Protein AF-A0A9D0ZJL4-F1 (afdb_monomer)

Structure (mmCIF, N/CA/C/O backbone):
data_AF-A0A9D0ZJL4-F1
#
_entry.id   AF-A0A9D0ZJL4-F1
#
loop_
_atom_site.group_PDB
_atom_site.id
_atom_site.type_symbol
_atom_site.label_atom_id
_atom_site.label_alt_id
_atom_site.label_comp_id
_atom_site.label_asym_id
_atom_site.label_entity_id
_atom_site.label_seq_id
_atom_site.pdbx_PDB_ins_code
_atom_site.Cartn_x
_atom_site.Cartn_y
_atom_site.Cartn_z
_atom_site.occupancy
_atom_site.B_iso_or_equiv
_atom_site.auth_seq_id
_atom_site.auth_comp_id
_atom_site.auth_asym_id
_atom_site.auth_atom_id
_atom_site.pdbx_PDB_model_num
ATOM 1 N N . MET A 1 1 ? 0.055 11.536 -30.037 1.00 36.97 1 MET A N 1
ATOM 2 C CA . MET A 1 1 ? 0.645 11.958 -28.748 1.00 36.97 1 MET A CA 1
ATOM 3 C C . MET A 1 1 ? -0.058 11.176 -27.645 1.00 36.97 1 MET A C 1
ATOM 5 O O . MET A 1 1 ? -1.211 11.462 -27.362 1.00 36.97 1 MET A O 1
ATOM 9 N N . ASN A 1 2 ? 0.572 10.121 -27.115 1.00 40.06 2 ASN A N 1
ATOM 10 C CA . ASN A 1 2 ? 0.009 9.248 -26.069 1.00 40.06 2 ASN A CA 1
ATOM 11 C C . ASN A 1 2 ? 0.314 9.825 -24.676 1.00 40.06 2 ASN A C 1
ATOM 13 O O . ASN A 1 2 ? 1.038 9.238 -23.880 1.00 40.06 2 ASN A O 1
ATOM 17 N N . SER A 1 3 ? -0.195 11.024 -24.401 1.00 40.81 3 SER A N 1
ATOM 18 C CA . SER A 1 3 ? 0.214 11.830 -23.241 1.00 40.81 3 SER A CA 1
ATOM 19 C C . SER A 1 3 ? -0.624 11.589 -21.977 1.00 40.81 3 SER A C 1
ATOM 21 O O . SER A 1 3 ? -0.673 12.460 -21.117 1.00 40.81 3 SER A O 1
ATOM 23 N N . GLY A 1 4 ? -1.327 10.454 -21.866 1.00 54.19 4 GLY A N 1
ATOM 24 C CA . GLY A 1 4 ? -2.301 10.251 -20.784 1.00 54.19 4 GLY A CA 1
ATOM 25 C C . GLY A 1 4 ? -2.439 8.841 -20.212 1.00 54.19 4 GLY A C 1
ATOM 26 O O . GLY A 1 4 ? -3.180 8.696 -19.252 1.00 54.19 4 GLY A O 1
ATOM 27 N N . SER A 1 5 ? -1.775 7.802 -20.739 1.00 73.75 5 SER A N 1
ATOM 28 C CA . SER A 1 5 ? -2.039 6.420 -20.284 1.00 73.75 5 SER A CA 1
ATOM 29 C C . SER A 1 5 ? -1.122 5.955 -19.144 1.00 73.75 5 SER A C 1
ATOM 31 O O . SER A 1 5 ? -1.607 5.370 -18.182 1.00 73.75 5 SER A O 1
ATOM 33 N N . TYR A 1 6 ? 0.182 6.251 -19.196 1.00 88.31 6 TYR A N 1
ATOM 34 C CA . TYR A 1 6 ? 1.169 5.719 -18.242 1.00 88.31 6 TYR A CA 1
ATOM 35 C C . TYR A 1 6 ? 1.120 6.408 -16.877 1.00 88.31 6 TYR A C 1
ATOM 37 O O . TYR A 1 6 ? 0.947 5.752 -15.854 1.00 88.31 6 TYR A O 1
ATOM 45 N N . THR A 1 7 ? 1.177 7.741 -16.861 1.00 89.94 7 THR A N 1
ATOM 46 C CA . THR A 1 7 ? 0.997 8.549 -15.646 1.00 89.94 7 THR A CA 1
ATOM 47 C C . THR A 1 7 ? -0.361 8.281 -15.000 1.00 89.94 7 THR A C 1
ATOM 49 O O . THR A 1 7 ? -0.451 8.174 -13.781 1.00 89.94 7 THR A O 1
ATOM 52 N N . ALA A 1 8 ? -1.418 8.114 -15.805 1.00 88.94 8 ALA A N 1
ATOM 53 C CA . ALA A 1 8 ? -2.734 7.743 -15.295 1.00 88.94 8 ALA A CA 1
ATOM 54 C C . ALA A 1 8 ? -2.755 6.320 -14.729 1.00 88.94 8 ALA A C 1
ATOM 56 O O . ALA A 1 8 ? -3.372 6.110 -13.694 1.00 88.94 8 ALA A O 1
ATOM 57 N N . ALA A 1 9 ? -2.064 5.355 -15.344 1.00 90.56 9 ALA A N 1
ATOM 58 C CA . ALA A 1 9 ? -1.968 3.995 -14.819 1.00 90.56 9 ALA A CA 1
ATOM 59 C C . ALA A 1 9 ? -1.290 3.963 -13.442 1.00 90.56 9 ALA A C 1
ATOM 61 O O . ALA A 1 9 ? -1.841 3.364 -12.519 1.00 90.56 9 ALA A O 1
ATOM 62 N N . VAL A 1 10 ? -0.158 4.661 -13.276 1.00 93.38 10 VAL A N 1
ATOM 63 C CA . VAL A 1 10 ? 0.519 4.774 -11.972 1.00 93.38 10 VAL A CA 1
ATOM 64 C C . VAL A 1 10 ? -0.379 5.497 -10.966 1.00 93.38 10 VAL A C 1
ATOM 66 O O . VAL A 1 10 ? -0.612 4.977 -9.880 1.00 93.38 10 VAL A O 1
ATOM 69 N N . ASN A 1 11 ? -0.968 6.642 -11.331 1.00 89.69 11 ASN A N 1
ATOM 70 C CA . ASN A 1 11 ? -1.882 7.376 -10.447 1.00 89.69 11 ASN A CA 1
ATOM 71 C C . ASN A 1 11 ? -3.083 6.529 -10.007 1.00 89.69 11 ASN A C 1
ATOM 73 O O . ASN A 1 11 ? -3.395 6.478 -8.819 1.00 89.69 11 ASN A O 1
ATOM 77 N N . ASN A 1 12 ? -3.732 5.833 -10.940 1.00 88.00 12 ASN A N 1
ATOM 78 C CA . ASN A 1 12 ? -4.868 4.963 -10.651 1.00 88.00 12 ASN A CA 1
ATOM 79 C C . ASN A 1 12 ? -4.458 3.803 -9.743 1.00 88.00 12 ASN A C 1
ATOM 81 O O . ASN A 1 12 ? -5.189 3.484 -8.807 1.00 88.00 12 ASN A O 1
ATOM 85 N N . PHE A 1 13 ? -3.292 3.196 -9.985 1.00 89.44 13 PHE A N 1
ATOM 86 C CA . PHE A 1 13 ? -2.751 2.147 -9.127 1.00 89.44 13 PHE A CA 1
ATOM 87 C C . PHE A 1 13 ? -2.542 2.655 -7.696 1.00 89.44 13 PHE A C 1
ATOM 89 O O . PHE A 1 13 ? -3.029 2.030 -6.754 1.00 89.44 13 PHE A O 1
ATOM 96 N N . MET A 1 14 ? -1.899 3.811 -7.521 1.00 89.69 14 MET A N 1
ATOM 97 C CA . MET A 1 14 ? -1.645 4.370 -6.190 1.00 89.69 14 MET A CA 1
ATOM 98 C C . MET A 1 14 ? -2.934 4.748 -5.459 1.00 89.69 14 MET A C 1
ATOM 100 O O . MET A 1 14 ? -3.108 4.400 -4.291 1.00 89.69 14 MET A O 1
ATOM 104 N N . GLN A 1 15 ? -3.858 5.421 -6.149 1.00 84.12 15 GLN A N 1
ATOM 105 C CA . GLN A 1 15 ? -5.123 5.876 -5.568 1.00 84.12 15 GLN A CA 1
ATOM 106 C C . GLN A 1 15 ? -6.031 4.701 -5.192 1.00 84.12 15 GLN A C 1
ATOM 108 O O . GLN A 1 15 ? -6.546 4.658 -4.077 1.00 84.12 15 GLN A O 1
ATOM 113 N N . THR A 1 16 ? -6.182 3.715 -6.082 1.00 81.19 16 THR A N 1
ATOM 114 C CA . THR A 1 16 ? -7.043 2.539 -5.846 1.00 81.19 16 THR A CA 1
ATOM 115 C C . THR A 1 16 ? -6.556 1.706 -4.664 1.00 81.19 16 THR A C 1
ATOM 117 O O . THR A 1 16 ? -7.360 1.132 -3.934 1.00 81.19 16 THR A O 1
ATOM 120 N N . ASN A 1 17 ? -5.240 1.646 -4.457 1.00 81.94 17 ASN A N 1
ATOM 121 C CA . ASN A 1 17 ? -4.635 0.840 -3.402 1.00 81.94 17 ASN A CA 1
ATOM 122 C C . ASN A 1 17 ? -4.275 1.643 -2.140 1.00 81.94 17 ASN A C 1
ATOM 124 O O . ASN A 1 17 ? -3.681 1.078 -1.220 1.00 81.94 17 ASN A O 1
ATOM 128 N N . ASN A 1 18 ? -4.648 2.929 -2.080 1.00 84.81 18 ASN A N 1
ATOM 129 C CA . ASN A 1 18 ? -4.373 3.832 -0.960 1.00 84.81 18 ASN A CA 1
ATOM 130 C C . ASN A 1 18 ? -2.883 3.855 -0.557 1.00 84.81 18 ASN A C 1
ATOM 132 O O . ASN A 1 18 ? -2.529 3.672 0.611 1.00 84.81 18 ASN A O 1
ATOM 136 N N . ILE A 1 19 ? -2.012 4.033 -1.552 1.00 89.25 19 ILE A N 1
ATOM 137 C CA . ILE A 1 19 ? -0.557 4.048 -1.388 1.00 89.25 19 ILE A CA 1
ATOM 138 C C . ILE A 1 19 ? -0.070 5.496 -1.291 1.00 89.25 19 ILE A C 1
ATOM 140 O O . ILE A 1 19 ? -0.351 6.317 -2.164 1.00 89.25 19 ILE A O 1
ATOM 144 N N . LYS A 1 20 ? 0.698 5.807 -0.246 1.00 91.25 20 LYS A N 1
ATOM 145 C CA . LYS A 1 20 ? 1.521 7.015 -0.152 1.00 91.25 20 LYS A CA 1
ATOM 146 C C . LYS A 1 20 ? 2.836 6.805 -0.891 1.00 91.25 20 LYS A C 1
ATOM 148 O O . LYS A 1 20 ? 3.478 5.766 -0.754 1.00 91.25 20 LYS A O 1
ATOM 153 N N . PHE A 1 21 ? 3.260 7.825 -1.617 1.00 94.12 21 PHE A N 1
ATOM 154 C CA . PHE A 1 21 ? 4.486 7.820 -2.404 1.00 94.12 21 PHE A CA 1
ATOM 155 C C . PHE A 1 21 ? 5.055 9.239 -2.482 1.00 94.12 21 PHE A C 1
ATOM 157 O O . PHE A 1 21 ? 4.353 10.217 -2.213 1.00 94.12 21 PHE A O 1
ATOM 164 N N . ASN A 1 22 ? 6.332 9.348 -2.832 1.00 94.38 22 ASN A N 1
ATOM 165 C CA . ASN A 1 22 ? 7.001 10.613 -3.134 1.00 94.38 22 ASN A CA 1
ATOM 166 C C . ASN A 1 22 ? 7.201 10.781 -4.659 1.00 94.38 22 ASN A C 1
ATOM 168 O O . ASN A 1 22 ? 6.898 9.882 -5.445 1.00 94.38 22 ASN A O 1
ATOM 172 N N . GLN A 1 23 ? 7.709 11.944 -5.078 1.00 94.19 23 GLN A N 1
ATOM 173 C CA . GLN A 1 23 ? 7.880 12.274 -6.498 1.00 94.19 23 GLN A CA 1
ATOM 174 C C . GLN A 1 23 ? 8.812 11.291 -7.229 1.00 94.19 23 GLN A C 1
ATOM 176 O O . GLN A 1 23 ? 8.460 10.806 -8.296 1.00 94.19 23 GLN A O 1
ATOM 181 N N . GLN A 1 24 ? 9.954 10.933 -6.634 1.00 95.75 24 GLN A N 1
ATOM 182 C CA . GLN A 1 24 ? 10.925 10.019 -7.253 1.00 95.75 24 GLN A CA 1
ATOM 183 C C . GLN A 1 24 ? 10.360 8.609 -7.469 1.00 95.75 24 GLN A C 1
ATOM 185 O O . GLN A 1 24 ? 10.545 8.021 -8.530 1.00 95.75 24 GLN A O 1
ATOM 190 N N . GLN A 1 25 ? 9.598 8.084 -6.507 1.00 97.25 25 GLN A N 1
ATOM 191 C CA . GLN A 1 25 ? 8.953 6.777 -6.629 1.00 97.25 25 GLN A CA 1
ATOM 192 C C . GLN A 1 25 ? 7.897 6.797 -7.734 1.00 97.25 25 GLN A C 1
ATOM 194 O O . GLN A 1 25 ? 7.769 5.839 -8.495 1.00 97.25 25 GLN A O 1
ATOM 199 N N . PHE A 1 26 ? 7.155 7.901 -7.846 1.00 96.06 26 PHE A N 1
ATOM 200 C CA . PHE A 1 26 ? 6.194 8.091 -8.924 1.00 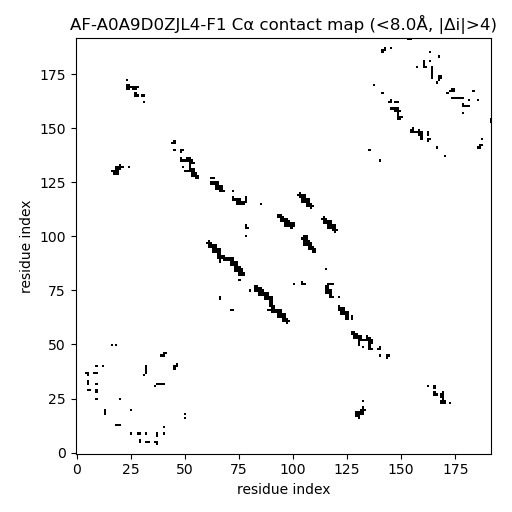96.06 26 PHE A CA 1
ATOM 201 C C . PHE A 1 26 ? 6.878 8.133 -10.294 1.00 96.06 26 PHE A C 1
ATOM 203 O O . PHE A 1 26 ? 6.476 7.406 -11.202 1.00 96.06 26 PHE A O 1
ATOM 210 N N . ASP A 1 27 ? 7.933 8.93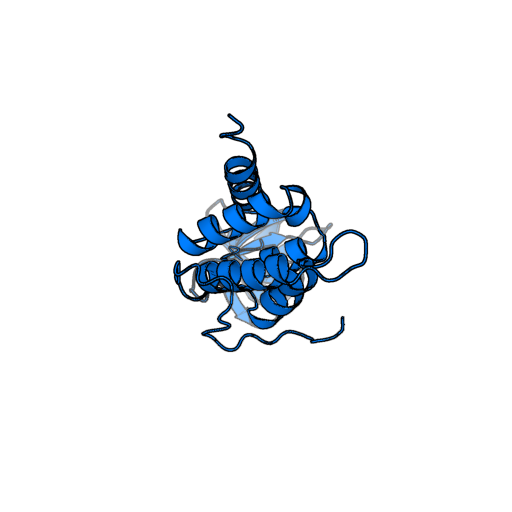4 -10.431 1.00 94.81 27 ASP A N 1
ATOM 211 C CA . ASP A 1 27 ? 8.654 9.112 -11.692 1.00 94.81 27 ASP A CA 1
ATOM 212 C C . ASP A 1 27 ? 9.336 7.815 -12.146 1.00 94.81 27 ASP A C 1
ATOM 214 O O . ASP A 1 27 ? 9.223 7.438 -13.317 1.00 94.81 27 ASP A O 1
ATOM 218 N N . ALA A 1 28 ? 9.947 7.073 -11.219 1.00 95.44 28 ALA A N 1
ATOM 219 C CA . ALA A 1 28 ? 10.518 5.754 -11.480 1.00 95.44 28 ALA A CA 1
ATOM 220 C C . ALA A 1 28 ? 9.472 4.754 -11.997 1.00 95.44 28 ALA A C 1
ATOM 222 O O . ALA A 1 28 ? 9.699 4.064 -12.992 1.00 95.44 28 ALA A O 1
ATOM 223 N N . LEU A 1 29 ? 8.290 4.700 -11.376 1.00 95.62 29 LEU A N 1
ATOM 224 C CA . LEU A 1 29 ? 7.225 3.794 -11.814 1.00 95.62 29 LEU A CA 1
ATO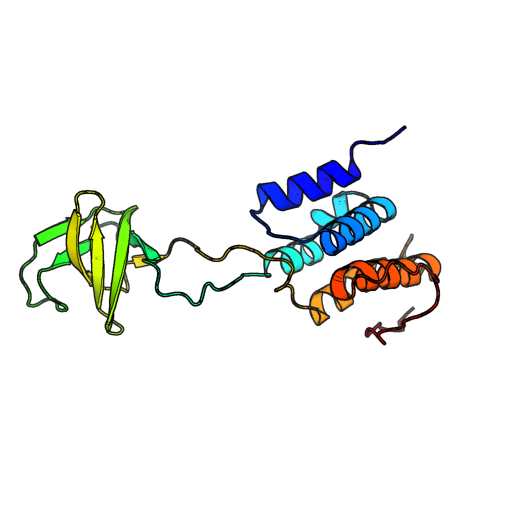M 225 C C . LEU A 1 29 ? 6.607 4.219 -13.148 1.00 95.62 29 LEU A C 1
ATOM 227 O O . LEU A 1 29 ? 6.231 3.365 -13.951 1.00 95.62 29 LEU A O 1
ATOM 231 N N . VAL A 1 30 ? 6.530 5.521 -13.432 1.00 94.50 30 VAL A N 1
ATOM 232 C CA . VAL A 1 30 ? 6.121 6.009 -14.755 1.00 94.50 30 VAL A CA 1
ATOM 233 C C . VAL A 1 30 ? 7.136 5.592 -15.819 1.00 94.50 30 VAL A C 1
ATOM 235 O O . VAL A 1 30 ? 6.725 5.172 -16.901 1.00 94.50 30 VAL A O 1
ATOM 238 N N . MET A 1 31 ? 8.438 5.649 -15.525 1.00 91.94 31 MET A N 1
ATOM 239 C CA . MET A 1 31 ? 9.488 5.144 -16.419 1.00 91.94 31 MET A CA 1
ATOM 240 C C . MET A 1 31 ? 9.359 3.629 -16.645 1.00 91.94 31 MET A C 1
ATOM 242 O O . MET A 1 31 ? 9.352 3.188 -17.799 1.00 91.94 31 MET A O 1
ATOM 246 N N . LEU A 1 32 ? 9.146 2.852 -15.577 1.00 93.31 32 LEU A N 1
ATOM 247 C CA . LEU A 1 32 ? 8.925 1.402 -15.644 1.00 93.31 32 LEU A CA 1
ATOM 248 C C . LEU A 1 32 ? 7.763 1.071 -16.587 1.00 93.31 32 LEU A C 1
ATOM 250 O O . LEU A 1 32 ? 7.913 0.288 -17.529 1.00 93.31 32 LEU A O 1
ATOM 254 N N . VAL A 1 33 ? 6.619 1.719 -16.357 1.00 93.44 33 VAL A N 1
ATOM 255 C CA . VAL A 1 33 ? 5.384 1.552 -17.131 1.00 93.44 33 VAL A CA 1
ATOM 256 C C . VAL A 1 33 ? 5.534 2.050 -18.568 1.00 93.44 33 VAL A C 1
ATOM 258 O O . VAL A 1 33 ? 4.944 1.470 -19.476 1.00 93.44 33 VAL A O 1
ATOM 261 N N . TYR A 1 34 ? 6.323 3.094 -18.810 1.00 91.31 34 TYR A N 1
ATOM 262 C CA . TYR A 1 34 ? 6.621 3.559 -20.163 1.00 91.31 34 TYR A CA 1
ATOM 263 C C . TYR A 1 34 ? 7.392 2.501 -20.968 1.00 91.31 34 TYR A C 1
ATOM 265 O O . TYR A 1 34 ? 7.120 2.313 -22.152 1.00 91.31 34 TYR A O 1
ATOM 273 N N . ASN A 1 35 ? 8.330 1.796 -20.326 1.00 87.94 35 ASN A N 1
ATOM 274 C CA . ASN A 1 35 ? 9.159 0.779 -20.974 1.00 87.94 35 ASN A CA 1
ATOM 275 C C . ASN A 1 35 ? 8.439 -0.570 -21.155 1.00 87.94 35 ASN A C 1
ATOM 277 O O . ASN A 1 35 ? 8.568 -1.183 -22.212 1.00 87.94 35 ASN A O 1
ATOM 281 N N . LEU A 1 36 ? 7.697 -1.035 -20.144 1.00 88.31 36 LEU A N 1
ATOM 282 C CA . LEU A 1 36 ? 7.076 -2.374 -20.127 1.00 88.31 36 LEU A CA 1
ATOM 283 C C . LEU A 1 36 ? 5.569 -2.365 -20.415 1.00 88.31 36 LEU A C 1
ATOM 285 O O . LEU A 1 36 ? 4.950 -3.418 -20.567 1.00 88.31 36 LEU A O 1
ATOM 289 N N . GLY A 1 37 ? 4.962 -1.183 -20.489 1.00 90.69 37 GLY A N 1
ATOM 290 C CA . GLY A 1 37 ? 3.516 -1.012 -20.529 1.00 90.69 37 GLY A CA 1
ATOM 291 C C . GLY A 1 37 ? 2.871 -1.084 -19.141 1.00 90.69 37 GLY A C 1
ATOM 292 O O . GLY A 1 37 ? 3.428 -1.601 -18.176 1.00 90.69 37 GLY A O 1
ATOM 293 N N . ALA A 1 38 ? 1.636 -0.583 -19.040 1.00 89.62 38 ALA A N 1
ATOM 294 C CA . ALA A 1 38 ? 0.894 -0.506 -17.774 1.00 89.62 38 ALA A CA 1
ATOM 295 C C . ALA A 1 38 ? 0.572 -1.872 -17.145 1.00 89.62 38 ALA A C 1
ATOM 297 O O . ALA A 1 38 ? 0.287 -1.937 -15.951 1.00 89.62 38 ALA A O 1
ATOM 298 N N . GLY A 1 39 ? 0.643 -2.955 -17.928 1.00 89.00 39 GLY A N 1
ATOM 299 C CA . GLY A 1 39 ? 0.403 -4.317 -17.452 1.00 89.00 39 GLY A CA 1
ATOM 300 C C . GLY A 1 39 ? 1.350 -4.752 -16.332 1.00 89.00 39 GLY A C 1
ATOM 301 O O . GLY A 1 39 ? 0.933 -5.534 -15.486 1.00 89.00 39 GLY A O 1
ATOM 302 N N . VAL A 1 40 ? 2.565 -4.190 -16.259 1.00 91.69 40 VAL A N 1
ATOM 303 C CA . VAL A 1 40 ? 3.551 -4.528 -15.216 1.00 91.69 40 VAL A CA 1
ATOM 304 C C . VAL A 1 40 ? 3.041 -4.245 -13.796 1.00 91.69 40 VAL A C 1
ATOM 306 O O . VAL A 1 40 ? 3.339 -4.993 -12.878 1.00 91.69 40 VAL A O 1
ATOM 309 N N . LEU A 1 41 ? 2.195 -3.225 -13.600 1.00 91.81 41 LEU A N 1
ATOM 310 C CA . LEU A 1 41 ? 1.592 -2.930 -12.288 1.00 91.81 41 LEU A CA 1
ATOM 311 C C . LEU A 1 41 ? 0.474 -3.914 -11.904 1.00 91.81 41 LEU A C 1
ATOM 313 O O . LEU A 1 41 ? 0.020 -3.937 -10.760 1.00 91.81 41 LEU A O 1
ATOM 317 N N . GLY A 1 42 ? -0.023 -4.677 -12.877 1.00 87.69 42 GLY A N 1
ATOM 318 C CA . GLY A 1 42 ? -0.989 -5.750 -12.675 1.00 87.69 42 GLY A CA 1
ATOM 319 C C . GLY A 1 42 ? -0.340 -7.113 -12.445 1.00 87.69 42 GLY A C 1
ATOM 320 O O . GLY A 1 42 ? -1.049 -8.025 -12.020 1.00 87.69 42 GLY A O 1
ATOM 321 N N . ASP A 1 43 ? 0.964 -7.247 -12.708 1.00 92.25 43 ASP A N 1
ATOM 322 C CA . ASP A 1 43 ? 1.709 -8.475 -12.452 1.00 92.25 43 ASP A CA 1
ATOM 323 C C . ASP A 1 43 ? 1.676 -8.820 -10.960 1.00 92.25 43 ASP A C 1
ATOM 325 O O . ASP A 1 43 ? 1.828 -7.945 -10.106 1.00 92.25 43 ASP A O 1
ATOM 329 N N . SER A 1 44 ? 1.438 -10.091 -10.632 1.00 83.88 44 SER A N 1
ATOM 330 C CA . SER A 1 44 ? 1.232 -10.520 -9.248 1.00 83.88 44 SER A CA 1
ATOM 331 C C . SER A 1 44 ? 2.450 -10.293 -8.356 1.00 83.88 44 SER A C 1
ATOM 333 O O . SER A 1 44 ? 2.263 -9.959 -7.186 1.00 83.88 44 SER A O 1
ATOM 335 N N . SER A 1 45 ? 3.664 -10.448 -8.889 1.00 90.06 45 SER A N 1
ATOM 336 C CA . SER A 1 45 ? 4.904 -10.313 -8.123 1.00 90.06 45 SER A CA 1
ATOM 337 C C . SER A 1 45 ? 5.196 -8.841 -7.852 1.00 90.06 45 SER A C 1
ATOM 339 O O . SER A 1 45 ? 5.285 -8.428 -6.695 1.00 90.06 45 SER A O 1
ATOM 341 N N . VAL A 1 46 ? 5.202 -8.017 -8.907 1.00 91.75 46 VAL A N 1
ATOM 342 C CA . VAL A 1 46 ? 5.415 -6.562 -8.799 1.00 91.75 46 VAL A CA 1
ATOM 343 C C . VAL A 1 46 ? 4.350 -5.921 -7.909 1.00 91.75 46 VAL A C 1
ATOM 345 O O . VAL A 1 46 ? 4.659 -5.161 -6.988 1.00 91.75 46 VAL A O 1
ATOM 348 N N . LYS A 1 47 ? 3.074 -6.248 -8.145 1.00 91.44 47 LYS A N 1
ATOM 349 C CA . LYS A 1 47 ? 1.962 -5.735 -7.345 1.00 91.44 47 LYS A CA 1
ATOM 350 C C . LYS A 1 47 ? 2.060 -6.192 -5.895 1.00 91.44 47 LYS A C 1
ATOM 352 O O . LYS A 1 47 ? 1.796 -5.385 -5.012 1.00 91.44 47 LYS A O 1
ATOM 357 N N . GLY A 1 48 ? 2.406 -7.453 -5.639 1.00 85.94 48 GLY A N 1
ATOM 358 C CA . GLY A 1 48 ? 2.555 -7.982 -4.284 1.00 85.94 48 GLY A CA 1
ATOM 359 C C . GLY A 1 48 ? 3.547 -7.160 -3.467 1.00 85.94 48 GLY A C 1
ATOM 360 O O . GLY A 1 48 ? 3.178 -6.632 -2.419 1.00 85.94 48 GLY A O 1
ATOM 361 N N . ILE A 1 49 ? 4.747 -6.954 -4.011 1.00 90.88 49 ILE A N 1
ATOM 362 C CA . ILE A 1 49 ? 5.828 -6.198 -3.365 1.00 90.88 49 ILE A CA 1
ATOM 363 C C . ILE A 1 49 ? 5.422 -4.737 -3.131 1.00 90.88 49 ILE A C 1
ATOM 365 O O . ILE A 1 49 ? 5.532 -4.224 -2.019 1.00 90.88 49 ILE A O 1
ATOM 369 N N . LEU A 1 50 ? 4.881 -4.062 -4.155 1.00 91.88 50 LEU A N 1
ATOM 370 C CA . LEU A 1 50 ? 4.443 -2.666 -4.029 1.00 91.88 50 LEU A CA 1
ATOM 371 C C . LEU A 1 50 ? 3.287 -2.494 -3.041 1.00 91.88 50 LEU A C 1
ATOM 373 O O . LEU A 1 50 ? 3.110 -1.410 -2.484 1.00 91.88 50 LEU A O 1
ATOM 377 N N . LEU A 1 51 ? 2.480 -3.533 -2.828 1.00 87.50 51 LEU A N 1
ATOM 378 C CA . LEU A 1 51 ? 1.411 -3.494 -1.848 1.00 87.50 51 LEU A CA 1
ATOM 379 C C . LEU A 1 51 ? 1.922 -3.811 -0.443 1.00 87.50 51 LEU A C 1
ATOM 381 O O . LEU A 1 51 ? 1.474 -3.149 0.486 1.00 87.50 51 LEU A O 1
ATOM 385 N N . ASP A 1 52 ? 2.888 -4.700 -0.246 1.00 85.81 52 ASP A N 1
ATOM 386 C CA . ASP A 1 52 ? 3.329 -5.112 1.098 1.00 85.81 52 ASP A CA 1
ATOM 387 C C . ASP A 1 52 ? 4.041 -4.016 1.929 1.00 85.81 52 ASP A C 1
ATOM 389 O O . ASP A 1 52 ? 4.376 -4.208 3.095 1.00 85.81 52 ASP A O 1
ATOM 393 N N . CYS A 1 53 ? 4.190 -2.809 1.377 1.00 84.88 53 CYS A N 1
ATOM 394 C CA . CYS A 1 53 ? 4.781 -1.630 2.014 1.00 84.88 53 CYS A CA 1
ATOM 395 C C . CYS A 1 53 ? 3.930 -1.001 3.147 1.00 84.88 53 CYS A C 1
ATOM 397 O O . CYS A 1 53 ? 3.617 0.192 3.146 1.00 84.88 53 CYS A O 1
ATOM 399 N N . TYR A 1 54 ? 3.513 -1.778 4.141 1.00 80.19 54 TYR A N 1
ATOM 400 C CA . TYR A 1 54 ? 2.672 -1.277 5.226 1.00 80.19 54 TYR A CA 1
ATOM 401 C C . TYR A 1 54 ? 3.442 -0.387 6.215 1.00 80.19 54 TYR A C 1
ATOM 403 O O . TYR A 1 54 ? 4.370 -0.808 6.903 1.00 80.19 54 TYR A O 1
ATOM 411 N N . GLU A 1 55 ? 2.986 0.855 6.362 1.00 72.38 55 GLU A N 1
ATOM 412 C CA . GLU A 1 55 ? 3.398 1.764 7.424 1.00 72.38 55 GLU A CA 1
ATOM 413 C C . GLU A 1 55 ? 2.607 1.439 8.696 1.00 72.38 55 GLU A C 1
ATOM 415 O O . GLU A 1 55 ? 1.431 1.788 8.849 1.00 72.38 55 GLU A O 1
ATOM 420 N N . THR A 1 56 ? 3.252 0.751 9.636 1.00 57.84 56 THR A N 1
ATOM 421 C CA . THR A 1 56 ? 2.702 0.563 10.976 1.00 57.84 56 THR A CA 1
ATOM 422 C C . THR A 1 56 ? 2.784 1.891 11.723 1.00 57.84 56 THR A C 1
ATOM 424 O O . THR A 1 56 ? 3.850 2.348 12.126 1.00 57.84 56 THR A O 1
ATOM 427 N N . SER A 1 57 ? 1.643 2.559 11.907 1.00 54.97 57 SER A N 1
ATOM 428 C CA . SER A 1 57 ? 1.587 3.735 12.778 1.00 54.97 57 SER A CA 1
ATOM 429 C C . SER A 1 57 ? 1.830 3.309 14.227 1.00 54.97 57 SER A C 1
ATOM 431 O O . SER A 1 57 ? 0.923 2.845 14.916 1.00 54.97 57 SER A O 1
ATOM 433 N N . SER A 1 58 ? 3.060 3.486 14.709 1.00 46.66 58 SER A N 1
ATOM 434 C CA . SER A 1 58 ? 3.422 3.398 16.125 1.00 46.66 58 SER A CA 1
ATOM 435 C C . SER A 1 58 ? 3.039 4.693 16.845 1.00 46.66 58 SER A C 1
ATOM 437 O O . SER A 1 58 ? 3.886 5.456 17.311 1.00 46.66 58 SER A O 1
ATOM 439 N N . THR A 1 59 ? 1.747 5.000 16.905 1.00 33.56 59 THR A N 1
ATOM 440 C CA . THR A 1 59 ? 1.257 6.140 17.683 1.00 33.56 59 THR A CA 1
ATOM 441 C C . THR A 1 59 ? -0.017 5.740 18.394 1.00 33.56 59 THR A C 1
ATOM 443 O O . THR A 1 59 ? -0.913 5.152 17.795 1.00 33.56 59 THR A O 1
ATOM 446 N N . THR A 1 60 ? -0.061 6.054 19.686 1.00 40.22 60 THR A N 1
ATOM 447 C CA . THR A 1 60 ? -1.166 5.932 20.638 1.00 40.22 60 THR A CA 1
ATOM 448 C C . THR A 1 60 ? -2.413 6.658 20.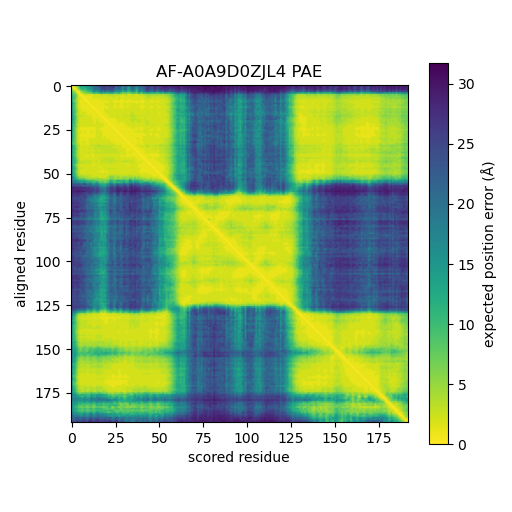125 1.00 40.22 60 THR A C 1
ATOM 450 O O . THR A 1 60 ? -2.778 7.733 20.587 1.00 40.22 60 THR A O 1
ATOM 453 N N . SER A 1 61 ? -3.043 6.099 19.102 1.00 46.47 61 SER A N 1
ATOM 454 C CA . SER A 1 61 ? -4.248 6.611 18.480 1.00 46.47 61 SER A CA 1
ATOM 455 C C . SER A 1 61 ? -5.210 5.442 18.386 1.00 46.47 61 SER A C 1
ATOM 457 O O . SER A 1 61 ? -5.024 4.523 17.590 1.00 46.47 61 SER A O 1
ATOM 459 N N . SER A 1 62 ? -6.176 5.450 19.304 1.00 58.69 62 SER A N 1
ATOM 460 C CA . SER A 1 62 ? -7.531 4.932 19.135 1.00 58.69 62 SER A CA 1
ATOM 461 C C . SER A 1 62 ? -7.716 4.037 17.904 1.00 58.69 62 SER A C 1
ATOM 463 O O . SER A 1 62 ? -8.114 4.508 16.839 1.00 58.69 62 SER A O 1
ATOM 465 N N . THR A 1 63 ? -7.383 2.749 18.023 1.00 80.62 63 THR A N 1
ATOM 466 C CA . THR A 1 63 ? -7.444 1.827 16.882 1.00 80.62 63 THR A CA 1
ATOM 467 C C . THR A 1 63 ? -8.891 1.414 16.649 1.00 80.62 63 THR A C 1
ATOM 469 O O . THR A 1 63 ? -9.552 0.918 17.560 1.00 80.62 63 THR A O 1
ATOM 472 N N . VAL A 1 64 ? -9.404 1.617 15.438 1.00 86.25 64 VAL A N 1
ATOM 473 C CA . VAL A 1 64 ? -10.750 1.157 15.075 1.00 86.25 64 VAL A CA 1
ATOM 474 C C . VAL A 1 64 ? -10.750 -0.367 14.962 1.00 86.25 64 VAL A C 1
ATOM 476 O O . VAL A 1 64 ? -9.872 -0.951 14.328 1.00 86.25 64 VAL A O 1
ATOM 479 N N . ALA A 1 65 ? -11.755 -1.004 15.546 1.00 89.31 65 ALA A N 1
ATOM 480 C CA . ALA A 1 65 ? -12.019 -2.427 15.412 1.00 89.31 65 ALA A CA 1
ATOM 481 C C . ALA A 1 65 ? -13.512 -2.677 15.172 1.00 89.31 65 ALA A C 1
ATOM 483 O O . ALA A 1 65 ? -14.350 -1.792 15.357 1.00 89.31 65 ALA A O 1
ATOM 484 N N . TYR A 1 66 ? -13.833 -3.895 14.760 1.00 90.62 66 TYR A N 1
ATOM 485 C CA . TYR A 1 66 ? -15.186 -4.375 14.533 1.00 90.62 66 TYR A CA 1
ATOM 486 C C . TYR A 1 66 ? -15.418 -5.644 15.342 1.00 90.62 66 TYR A C 1
ATOM 488 O O . TYR A 1 66 ? -14.519 -6.477 15.471 1.00 90.62 66 TYR A O 1
ATOM 496 N N . VAL A 1 67 ? -16.628 -5.795 15.876 1.00 93.75 67 VAL A N 1
ATOM 497 C CA . VAL A 1 67 ? -17.044 -7.030 16.546 1.00 93.75 67 VAL A CA 1
ATOM 498 C C . VAL A 1 67 ? -17.135 -8.161 15.523 1.00 93.75 67 VAL A C 1
ATOM 500 O O . VAL A 1 67 ? -17.962 -8.117 14.616 1.00 93.75 67 VAL A O 1
ATOM 503 N N . ASN A 1 68 ? -16.313 -9.191 15.694 1.00 91.94 68 ASN A N 1
ATOM 504 C CA . ASN A 1 68 ? -16.256 -10.379 14.849 1.00 91.94 68 ASN A CA 1
ATOM 505 C C . ASN A 1 68 ? -16.794 -11.609 15.593 1.00 91.94 68 ASN A C 1
ATOM 507 O O . ASN A 1 68 ? -16.110 -12.611 15.773 1.00 91.94 68 ASN A O 1
ATOM 511 N N . SER A 1 69 ? -18.029 -11.493 16.071 1.00 91.19 69 SER A N 1
ATOM 512 C CA . SER A 1 69 ? -18.798 -12.576 16.682 1.00 91.19 69 SER A CA 1
ATOM 513 C C . SER A 1 69 ? -20.204 -12.540 16.099 1.00 91.19 69 SER A C 1
ATOM 515 O O . SER A 1 69 ? -20.861 -11.500 16.183 1.00 91.19 69 SER A O 1
ATOM 517 N N . SER A 1 70 ? -20.658 -13.641 15.493 1.00 85.31 70 SER A N 1
ATOM 518 C CA . SER A 1 70 ? -22.004 -13.750 14.908 1.00 85.31 70 SER A CA 1
ATOM 519 C C . SER A 1 70 ? -23.105 -13.552 15.949 1.00 85.31 70 SER A C 1
ATOM 521 O O . SER A 1 70 ? -24.141 -12.971 15.640 1.00 85.31 70 SER A O 1
ATOM 523 N N . ASP A 1 71 ? -22.841 -13.958 17.191 1.00 91.19 71 ASP A N 1
ATOM 524 C CA . ASP A 1 71 ? -23.777 -13.856 18.317 1.00 91.19 71 ASP A CA 1
ATOM 525 C C . ASP A 1 71 ? -23.677 -12.500 19.040 1.00 91.19 71 ASP A C 1
ATOM 527 O O . ASP A 1 71 ? -24.357 -12.247 20.035 1.00 91.19 71 ASP A O 1
ATOM 531 N N . GLY A 1 72 ? -22.816 -11.607 18.541 1.00 91.06 72 GLY A N 1
ATOM 532 C CA . GLY A 1 72 ? -22.464 -10.353 19.188 1.00 91.06 72 GLY A CA 1
ATOM 533 C C . GLY A 1 72 ? -21.436 -10.518 20.309 1.00 91.06 72 GLY A C 1
ATOM 534 O O . GLY A 1 72 ? -20.932 -11.606 20.597 1.00 91.06 72 GLY A O 1
ATOM 535 N N . LEU A 1 73 ? -21.076 -9.396 20.923 1.00 96.25 73 LEU A N 1
ATOM 536 C CA . LEU A 1 73 ? -20.061 -9.309 21.965 1.00 96.25 73 LEU A CA 1
ATOM 537 C C . LEU A 1 73 ? -20.556 -8.437 23.115 1.00 96.25 73 LEU A C 1
ATOM 539 O O . LEU A 1 73 ? -20.950 -7.289 22.922 1.00 96.25 73 LEU A O 1
ATOM 543 N N . TRP A 1 74 ? -20.510 -8.968 24.334 1.00 96.38 74 TRP A N 1
ATOM 544 C CA . TRP A 1 74 ? -20.902 -8.219 25.523 1.00 96.38 74 TRP A CA 1
ATOM 545 C C . TRP A 1 74 ? -19.862 -7.158 25.877 1.00 96.38 74 TRP A C 1
ATOM 547 O O . TRP A 1 74 ? -18.694 -7.470 26.115 1.00 96.38 74 TRP A O 1
ATOM 557 N N . LEU A 1 75 ? -20.317 -5.912 25.973 1.00 97.25 75 LEU A N 1
ATOM 558 C CA . LEU A 1 75 ? -19.574 -4.828 26.597 1.00 97.25 75 LEU A CA 1
ATOM 559 C C . LEU A 1 75 ? -19.789 -4.909 28.112 1.00 97.25 75 LEU A C 1
ATOM 561 O O . LEU A 1 75 ? -20.929 -4.971 28.565 1.00 97.25 75 LEU A O 1
ATOM 565 N N . ARG A 1 76 ? -18.717 -4.924 28.901 1.00 97.75 76 ARG A N 1
ATOM 566 C CA . ARG A 1 76 ? -18.748 -5.138 30.358 1.00 97.75 76 ARG A CA 1
ATOM 567 C C . ARG A 1 76 ? -18.170 -3.960 31.131 1.00 97.75 76 ARG A C 1
ATOM 569 O O . ARG A 1 76 ? -17.410 -3.161 30.588 1.00 97.75 76 ARG A O 1
ATOM 576 N N . THR A 1 77 ? -18.500 -3.874 32.418 1.00 96.44 77 THR A N 1
ATOM 577 C CA . THR A 1 77 ? -17.996 -2.818 33.316 1.00 96.44 77 THR A CA 1
ATOM 578 C C . THR A 1 77 ? -16.528 -2.991 33.716 1.00 96.44 77 THR A C 1
ATOM 580 O O . THR A 1 77 ? -15.912 -2.025 34.158 1.00 96.44 77 THR A O 1
ATOM 583 N N . GLY A 1 78 ? -15.945 -4.179 33.525 1.00 95.62 78 GLY A N 1
ATOM 584 C CA . GLY A 1 78 ? -14.538 -4.462 33.814 1.00 95.62 78 GLY A CA 1
ATOM 585 C C . GLY A 1 78 ? -13.963 -5.617 32.981 1.00 95.62 78 GLY A C 1
ATOM 586 O O . GLY A 1 78 ? -14.713 -6.307 32.282 1.00 95.62 78 GLY A O 1
ATOM 587 N N . PRO A 1 79 ? -12.633 -5.821 33.028 1.00 92.50 79 PRO A N 1
ATOM 588 C CA . PRO A 1 79 ? -11.923 -6.804 32.212 1.00 92.50 79 PRO A CA 1
ATOM 589 C C . PRO A 1 79 ? -12.082 -8.222 32.782 1.00 92.50 79 PRO A C 1
ATOM 591 O O . PRO A 1 79 ? -11.213 -8.732 33.487 1.00 92.50 79 PRO A O 1
ATOM 594 N N . GLY A 1 80 ? -13.219 -8.861 32.504 1.00 93.50 80 GLY A N 1
ATOM 595 C CA . GLY A 1 80 ? -13.493 -10.231 32.937 1.00 93.50 80 GLY A CA 1
ATOM 596 C C . GLY A 1 80 ? -14.949 -10.647 32.740 1.00 93.50 80 GLY A C 1
ATOM 597 O O . GLY A 1 80 ? -15.857 -9.819 32.711 1.00 93.50 80 GLY A O 1
ATOM 598 N N . THR A 1 81 ? -15.199 -11.954 32.663 1.00 91.81 81 THR A N 1
ATOM 599 C CA . THR A 1 81 ? -16.556 -12.513 32.517 1.00 91.81 81 THR A CA 1
ATOM 600 C C . THR A 1 81 ? -17.407 -12.404 33.787 1.00 91.81 81 THR A C 1
ATOM 602 O O . THR A 1 81 ? -18.630 -12.498 33.699 1.00 91.81 81 THR A O 1
ATOM 605 N N . GLY A 1 82 ? -16.785 -12.163 34.947 1.00 93.31 82 GLY A N 1
ATOM 606 C CA . GLY A 1 82 ? -17.471 -11.927 36.224 1.00 93.31 82 GLY A CA 1
ATOM 607 C C . GLY A 1 82 ? -18.006 -10.502 36.415 1.00 93.31 82 GLY A C 1
ATOM 608 O O . GLY A 1 82 ? -18.761 -10.262 37.351 1.00 93.31 82 GLY A O 1
ATOM 609 N N . TYR A 1 83 ? -17.639 -9.554 35.546 1.00 95.44 83 TYR A N 1
ATOM 610 C CA . TYR A 1 83 ? -18.154 -8.182 35.596 1.00 95.44 83 TYR A CA 1
ATOM 611 C C . TYR A 1 83 ? -19.516 -8.070 34.908 1.00 95.44 83 TYR A C 1
ATOM 613 O O . TYR A 1 83 ? -19.763 -8.737 33.901 1.00 95.44 83 TYR A O 1
ATOM 621 N N . SER A 1 84 ? -20.376 -7.181 35.407 1.00 95.62 84 SER A N 1
ATOM 622 C CA . SER A 1 84 ? -21.706 -6.929 34.844 1.00 95.62 84 SER A CA 1
ATOM 623 C C . SER A 1 84 ? -21.646 -6.486 33.378 1.00 95.62 84 SER A C 1
ATOM 625 O O . SER A 1 84 ? -20.788 -5.690 32.985 1.00 95.62 84 SER A O 1
ATOM 627 N N . SER A 1 85 ? -22.586 -6.981 32.574 1.00 96.00 85 SER A N 1
ATOM 628 C CA . SER A 1 85 ? -22.769 -6.552 31.186 1.00 96.00 85 SER A CA 1
ATOM 629 C C . SER A 1 85 ? -23.459 -5.187 31.130 1.00 96.00 85 SER A C 1
ATOM 631 O O . SER A 1 85 ? -24.456 -4.966 31.811 1.00 96.00 85 SER A O 1
ATOM 633 N N . ILE A 1 86 ? -22.933 -4.285 30.304 1.00 96.25 86 ILE A N 1
ATOM 634 C CA . ILE A 1 86 ? -23.521 -2.983 29.973 1.00 96.25 86 ILE A CA 1
ATOM 635 C C . ILE A 1 86 ? -24.551 -3.174 28.856 1.00 96.25 86 ILE A C 1
ATOM 637 O O . ILE A 1 86 ? -25.714 -2.822 29.015 1.00 96.25 86 ILE A O 1
ATOM 641 N N . LEU A 1 87 ? -24.117 -3.747 27.729 1.00 96.69 87 LEU A N 1
ATOM 642 C CA . LEU A 1 87 ? -24.953 -4.028 26.561 1.00 96.69 87 LEU A CA 1
ATOM 643 C C . LEU A 1 87 ? -24.320 -5.112 25.680 1.00 96.69 87 LEU A C 1
ATOM 645 O O . LEU A 1 87 ? -23.133 -5.420 25.819 1.00 96.69 87 LEU A O 1
ATOM 649 N N . ALA A 1 88 ? -25.104 -5.670 24.760 1.00 95.69 88 ALA A N 1
ATOM 650 C CA . ALA A 1 88 ? -24.604 -6.530 23.692 1.00 95.69 88 ALA A CA 1
ATOM 651 C C . ALA A 1 88 ? -24.312 -5.689 22.444 1.00 95.69 88 ALA A C 1
ATOM 653 O O . ALA A 1 88 ? -25.172 -4.944 21.980 1.00 95.69 88 ALA A O 1
A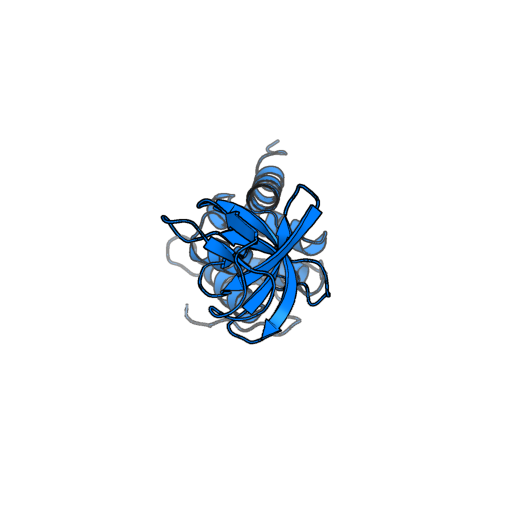TOM 654 N N . MET A 1 89 ? -23.106 -5.821 21.898 1.00 96.38 89 MET A N 1
ATOM 655 C CA . MET A 1 89 ? -22.705 -5.223 20.629 1.00 96.38 89 MET A CA 1
ATOM 656 C C . MET A 1 89 ? -22.946 -6.248 19.512 1.00 96.38 89 MET A C 1
ATOM 658 O O . MET A 1 89 ? -22.305 -7.299 19.537 1.00 96.38 89 MET A O 1
ATOM 662 N N . PRO A 1 90 ? -23.842 -5.995 18.544 1.00 96.00 90 PRO A N 1
ATOM 663 C CA . PRO A 1 90 ? -24.061 -6.905 17.418 1.00 96.00 90 PRO A CA 1
ATOM 664 C C . PRO A 1 90 ? -22.796 -7.165 16.586 1.00 96.00 90 PRO A C 1
ATOM 666 O O . PRO A 1 90 ? -21.836 -6.386 16.634 1.00 96.00 90 PRO A O 1
ATOM 669 N N . TYR A 1 91 ? -22.818 -8.222 15.768 1.00 91.38 91 TYR A N 1
ATOM 670 C CA . TYR A 1 91 ? -21.798 -8.452 14.742 1.00 91.38 91 TYR A CA 1
ATOM 671 C C . TYR A 1 91 ? -21.545 -7.184 13.915 1.00 91.38 91 TYR A C 1
ATOM 673 O O . TYR A 1 91 ? -22.470 -6.435 13.595 1.00 91.38 91 TYR A O 1
ATOM 681 N N . ASN A 1 92 ? -20.281 -6.951 13.568 1.00 90.88 92 ASN A N 1
ATOM 682 C CA . ASN A 1 92 ? -19.815 -5.806 12.795 1.00 90.88 92 ASN A CA 1
ATOM 683 C C . ASN A 1 92 ? -20.040 -4.435 13.467 1.00 90.88 92 ASN A C 1
ATOM 685 O O . ASN A 1 92 ? -19.894 -3.392 12.826 1.00 90.88 92 ASN A O 1
ATOM 689 N N . THR A 1 93 ? -20.353 -4.399 14.769 1.00 93.69 93 THR A N 1
ATOM 690 C CA . THR A 1 93 ? -20.375 -3.138 15.522 1.00 93.69 93 THR A CA 1
ATOM 691 C C . THR A 1 93 ? -18.986 -2.515 15.498 1.00 93.69 93 THR A C 1
ATOM 693 O O . THR A 1 93 ? -18.009 -3.133 15.926 1.00 93.69 93 THR A O 1
ATOM 696 N N . LYS A 1 94 ? -18.904 -1.278 15.008 1.00 91.88 94 LYS A N 1
ATOM 697 C CA . LYS A 1 94 ? -17.676 -0.487 15.005 1.00 91.88 94 LYS A CA 1
ATOM 698 C C . LYS A 1 94 ? -17.381 0.014 16.414 1.00 91.88 94 LYS A C 1
ATOM 700 O O . LYS A 1 94 ? -18.210 0.683 17.028 1.00 91.88 94 LYS A O 1
ATOM 705 N N . VAL A 1 95 ? -16.170 -0.244 16.883 1.00 93.81 95 VAL A N 1
ATOM 706 C CA . VAL A 1 95 ? -15.668 0.227 18.171 1.00 93.81 95 VAL A CA 1
ATOM 707 C C . VAL A 1 95 ? -14.316 0.901 18.001 1.00 93.81 95 VAL A C 1
ATOM 709 O O . VAL A 1 95 ? -13.549 0.603 17.086 1.00 93.81 95 VAL A O 1
ATOM 712 N N . THR A 1 96 ? -14.007 1.811 18.911 1.00 92.81 96 THR A N 1
ATOM 713 C CA . THR A 1 96 ? -12.691 2.434 19.001 1.00 92.81 96 THR A CA 1
ATOM 714 C C . THR A 1 96 ? -11.976 1.874 20.220 1.00 92.81 96 THR A C 1
ATOM 716 O O . THR A 1 96 ? -12.451 2.060 21.338 1.00 92.81 96 THR A O 1
ATOM 719 N N . VAL A 1 97 ? -10.847 1.194 20.030 1.00 91.31 97 VAL A N 1
ATOM 720 C CA . VAL A 1 97 ? -10.029 0.668 21.129 1.00 91.31 97 VAL A CA 1
ATOM 721 C C . VAL A 1 97 ? -9.287 1.821 21.792 1.00 91.31 97 VAL A C 1
ATOM 723 O O . VAL A 1 97 ? -8.403 2.424 21.189 1.00 91.31 97 VAL A O 1
ATOM 726 N N . VAL A 1 98 ? -9.676 2.128 23.028 1.00 90.50 98 VAL A N 1
ATOM 727 C CA . VAL A 1 98 ? -9.118 3.220 23.838 1.00 90.50 98 VAL A CA 1
ATOM 728 C C . VAL A 1 98 ? -7.895 2.742 24.616 1.00 90.50 98 VAL A C 1
ATOM 730 O O . VAL A 1 98 ? -6.939 3.491 24.784 1.00 90.50 98 VAL A O 1
ATOM 733 N N . GLU A 1 99 ? -7.913 1.492 25.079 1.00 87.50 99 GLU A N 1
ATOM 734 C CA . GLU A 1 99 ? -6.848 0.931 25.909 1.00 87.50 99 GLU A CA 1
ATOM 735 C C . GLU A 1 99 ? -6.760 -0.586 25.720 1.00 87.50 99 GLU A C 1
ATOM 737 O O . GLU A 1 99 ? -7.775 -1.287 25.722 1.00 87.50 99 GLU A O 1
ATOM 742 N N . LYS A 1 100 ? -5.538 -1.111 25.600 1.00 89.00 100 LYS A N 1
ATOM 743 C CA . LYS A 1 100 ? -5.272 -2.553 25.626 1.00 89.00 100 LYS A CA 1
ATOM 744 C C . LYS A 1 100 ? -4.949 -2.979 27.056 1.00 89.00 100 LYS A C 1
ATOM 746 O O . LYS A 1 100 ? -3.783 -3.120 27.405 1.00 89.00 100 LYS A O 1
ATOM 751 N N . THR A 1 101 ? -5.981 -3.133 27.881 1.00 88.44 101 THR A N 1
ATOM 752 C CA . THR A 1 101 ? -5.831 -3.384 29.323 1.00 88.44 101 THR A CA 1
ATOM 753 C C . THR A 1 101 ? -5.023 -4.649 29.624 1.00 88.44 101 THR A C 1
ATOM 755 O O . THR A 1 101 ? -4.184 -4.640 30.518 1.00 88.44 101 THR A O 1
ATOM 758 N N . ASN A 1 102 ? -5.234 -5.735 28.874 1.00 89.31 102 ASN A N 1
ATOM 759 C CA . ASN A 1 102 ? -4.361 -6.914 28.866 1.00 89.31 102 ASN A CA 1
ATOM 760 C C . ASN A 1 102 ? -4.504 -7.684 27.538 1.00 89.31 102 ASN A C 1
ATOM 762 O O . ASN A 1 102 ? -5.174 -7.214 26.622 1.00 89.31 102 ASN A O 1
ATOM 766 N N . SER A 1 103 ? -3.881 -8.861 27.407 1.00 86.50 103 SER A N 1
ATOM 767 C CA . SER A 1 103 ? -3.935 -9.667 26.176 1.00 86.50 103 SER A CA 1
ATOM 768 C C . SER A 1 103 ? -5.348 -10.134 25.797 1.00 86.50 103 SER A C 1
ATOM 770 O O . SER A 1 103 ? -5.624 -10.291 24.609 1.00 86.50 103 SER A O 1
ATOM 772 N N . GLN A 1 104 ? -6.241 -10.313 26.773 1.00 92.19 104 GLN A N 1
ATOM 773 C CA . GLN A 1 104 ? -7.586 -10.870 26.591 1.00 92.19 104 GLN A CA 1
ATOM 774 C C . GLN A 1 104 ? -8.700 -9.815 26.596 1.00 92.19 104 GLN A C 1
ATOM 776 O O . GLN A 1 104 ? -9.782 -10.081 26.084 1.00 92.19 104 GLN A O 1
ATOM 781 N N . TRP A 1 105 ? -8.469 -8.633 27.172 1.00 94.69 105 TRP A N 1
ATOM 782 C CA . TRP A 1 105 ? -9.498 -7.614 27.393 1.00 94.69 105 TRP A CA 1
ATOM 783 C C . TRP A 1 105 ? -9.026 -6.233 26.975 1.00 94.69 105 TRP A C 1
ATOM 785 O O . TRP A 1 105 ? -8.006 -5.741 27.464 1.00 94.69 105 TRP A O 1
ATOM 795 N N . TYR A 1 106 ? -9.824 -5.578 26.134 1.00 95.06 106 TYR A N 1
ATOM 796 C CA . TYR A 1 106 ? -9.602 -4.203 25.698 1.00 95.06 106 TYR A CA 1
ATOM 797 C C . TYR A 1 106 ? -10.731 -3.297 26.172 1.00 95.06 106 TYR A C 1
ATOM 799 O O . TYR A 1 106 ? -11.898 -3.693 26.193 1.00 95.06 106 TYR A O 1
ATOM 807 N N . LYS A 1 107 ? -10.378 -2.058 26.518 1.00 95.00 107 LYS A N 1
ATOM 808 C CA . LYS A 1 107 ? -11.338 -0.984 26.744 1.00 95.00 107 LYS A CA 1
ATOM 809 C C . LYS A 1 107 ? -11.679 -0.343 25.410 1.00 95.00 107 LYS A C 1
ATOM 811 O O . LYS A 1 107 ? -10.790 0.100 24.676 1.00 95.00 107 LYS A O 1
ATOM 816 N N . VAL A 1 108 ? -12.965 -0.262 25.109 1.00 95.38 108 VAL A N 1
ATOM 817 C CA . VAL A 1 108 ? -13.471 0.260 23.844 1.00 95.38 108 VAL A CA 1
ATOM 818 C C . VAL A 1 108 ? -14.502 1.359 24.067 1.00 95.38 108 VAL A C 1
ATOM 820 O O . VAL A 1 108 ? -15.129 1.443 25.124 1.00 95.38 108 VAL A O 1
ATOM 823 N N . LYS A 1 109 ? -14.667 2.212 23.057 1.00 95.44 109 LYS A N 1
ATOM 824 C CA . LYS A 1 109 ? -15.660 3.282 22.996 1.00 95.44 109 LYS A CA 1
ATOM 825 C C . LYS A 1 109 ? -16.544 3.098 21.765 1.00 95.44 109 LYS A C 1
ATOM 827 O O . LYS A 1 109 ? -16.033 2.936 20.656 1.00 95.44 109 LYS A O 1
ATOM 832 N N . LEU A 1 110 ? -17.853 3.147 21.975 1.00 94.94 110 LEU A N 1
ATOM 833 C CA . LEU A 1 110 ? -18.879 3.139 20.935 1.00 94.94 110 LEU A CA 1
ATOM 834 C C . LEU A 1 110 ? -19.105 4.549 20.367 1.00 94.94 110 LEU A C 1
ATOM 836 O O . LEU A 1 110 ? -18.650 5.552 20.923 1.00 94.94 110 LEU A O 1
ATOM 840 N N . SER A 1 111 ? -19.808 4.634 19.236 1.00 90.75 111 SER A N 1
ATOM 841 C CA . SER A 1 111 ? -20.096 5.903 18.550 1.00 90.75 111 SER A CA 1
ATOM 842 C C . SER A 1 111 ? -20.971 6.861 19.363 1.00 90.75 111 SER A C 1
ATOM 844 O O . SER A 1 111 ? -20.836 8.071 19.221 1.00 90.75 111 SER A O 1
ATOM 846 N N . ASP A 1 112 ? -21.838 6.326 20.222 1.00 91.94 112 ASP A N 1
ATOM 847 C CA . ASP A 1 112 ? -22.688 7.077 21.156 1.00 91.94 112 ASP A CA 1
ATOM 848 C C . ASP A 1 112 ? -21.915 7.617 22.377 1.00 91.94 112 ASP A C 1
ATOM 850 O O . ASP A 1 112 ? -22.455 8.373 23.181 1.00 91.94 112 ASP A O 1
ATOM 854 N N . GLY A 1 113 ? -20.638 7.249 22.516 1.00 93.19 113 GLY A N 1
ATOM 855 C CA . GLY A 1 113 ? -19.782 7.633 23.629 1.00 93.19 113 GLY A CA 1
ATOM 856 C C . GLY A 1 113 ? -19.704 6.611 24.762 1.00 93.19 113 GLY A C 1
ATOM 857 O O . GLY A 1 113 ? -18.834 6.769 25.624 1.00 93.19 113 GLY A O 1
ATOM 858 N N . THR A 1 114 ? -20.527 5.559 24.739 1.00 95.69 114 THR A N 1
ATOM 859 C CA . THR A 1 114 ? -20.526 4.485 25.737 1.00 95.69 114 THR A CA 1
ATOM 860 C C . THR A 1 114 ? -19.167 3.785 25.755 1.00 95.69 114 THR A C 1
ATOM 862 O O . THR A 1 114 ? -18.599 3.469 24.707 1.00 95.69 114 THR A O 1
ATOM 865 N N . GLN A 1 115 ? -18.624 3.548 26.950 1.00 96.50 115 GLN A N 1
ATOM 866 C CA . GLN A 1 115 ? -17.346 2.863 27.142 1.00 96.50 115 GLN A CA 1
ATOM 867 C C . GLN A 1 115 ? -17.504 1.629 28.015 1.00 96.50 115 GLN A C 1
ATOM 869 O O . GLN A 1 115 ? -18.303 1.607 28.948 1.00 96.50 115 GLN A O 1
ATOM 874 N N . GLY A 1 116 ? -16.678 0.628 27.744 1.00 96.56 116 GLY A N 1
ATOM 875 C CA . GLY A 1 116 ? -16.585 -0.573 28.559 1.00 96.56 116 GLY A CA 1
ATOM 876 C C . GLY A 1 116 ? -15.486 -1.494 28.061 1.00 96.56 116 GLY A C 1
ATOM 877 O O . GLY A 1 116 ? -14.673 -1.113 27.220 1.00 96.56 116 GLY A O 1
ATOM 878 N N . TYR A 1 117 ? -15.466 -2.707 28.593 1.00 97.31 117 TYR A N 1
ATOM 879 C CA . TYR A 1 117 ? -14.459 -3.717 28.306 1.00 97.31 117 TYR A CA 1
ATOM 880 C C . TYR A 1 117 ? -15.072 -4.857 27.505 1.00 97.31 117 TYR A C 1
ATOM 882 O O . TYR A 1 117 ? -16.176 -5.308 27.806 1.00 97.31 117 TYR A O 1
ATOM 890 N N . CYS A 1 118 ? -14.356 -5.350 26.504 1.00 96.62 118 CYS A N 1
ATOM 891 C CA . CYS A 1 118 ? -14.760 -6.530 25.751 1.00 96.62 118 CYS A CA 1
ATOM 892 C C . CYS A 1 118 ? -13.561 -7.442 25.488 1.00 96.62 118 CYS A C 1
ATOM 894 O O . CYS A 1 118 ? -12.406 -7.006 25.545 1.00 96.62 118 CYS A O 1
ATOM 896 N N . ALA A 1 119 ? -13.845 -8.716 25.224 1.00 95.62 119 ALA A N 1
ATOM 897 C CA . ALA A 1 119 ? -12.810 -9.692 24.926 1.00 95.62 119 ALA A CA 1
ATOM 898 C C . ALA A 1 119 ? -12.164 -9.385 23.564 1.00 95.62 119 ALA A C 1
ATOM 900 O O . ALA A 1 119 ? -12.858 -9.175 22.567 1.00 95.62 119 ALA A O 1
ATOM 901 N N . SER A 1 120 ? -10.833 -9.317 23.544 1.00 91.88 120 SER A N 1
ATOM 902 C CA . SER A 1 120 ? -10.028 -8.918 22.384 1.00 91.88 120 SER A CA 1
ATOM 903 C C . SER A 1 120 ? -10.096 -9.922 21.236 1.00 91.88 120 SER A C 1
ATOM 905 O O . SER A 1 120 ? -10.001 -9.523 20.080 1.00 91.88 120 SER A O 1
ATOM 907 N N . GLU A 1 121 ? -10.300 -11.206 21.543 1.00 93.19 121 GLU A N 1
ATOM 908 C CA . GLU A 1 121 ? -10.377 -12.294 20.559 1.00 93.19 121 GLU A CA 1
ATOM 909 C C . GLU A 1 121 ? -11.548 -12.142 19.573 1.00 93.19 121 GLU A C 1
ATOM 911 O O . GLU A 1 121 ? -11.466 -12.605 18.439 1.00 93.19 121 GLU A O 1
ATOM 916 N N . TYR A 1 122 ? -12.606 -11.429 19.972 1.00 94.75 122 TYR A N 1
ATOM 917 C CA . TYR A 1 122 ? -13.778 -11.155 19.132 1.00 94.75 122 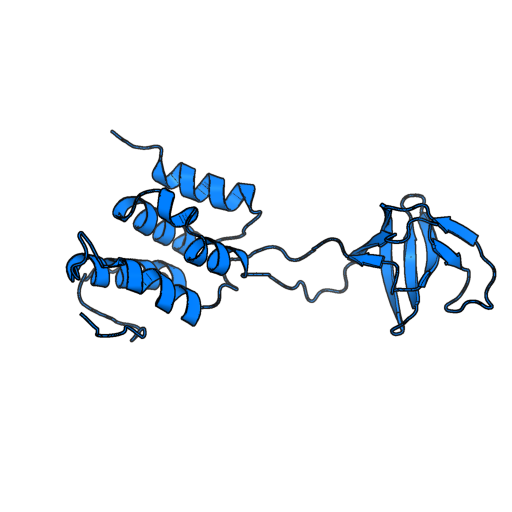TYR A CA 1
ATOM 918 C C . TYR A 1 122 ? -13.708 -9.788 18.448 1.00 94.75 122 TYR A C 1
ATOM 920 O O . TYR A 1 122 ? -14.730 -9.267 17.999 1.00 94.75 122 TYR A O 1
ATOM 928 N N . LEU A 1 123 ? -12.527 -9.174 18.391 1.00 90.56 123 LEU A N 1
ATOM 929 C CA . LEU A 1 123 ? -12.305 -7.930 17.670 1.00 90.56 123 LEU A CA 1
ATOM 930 C C . LEU A 1 123 ? -11.442 -8.180 16.440 1.00 90.56 123 LEU A C 1
ATOM 932 O O . LEU A 1 123 ? -10.343 -8.722 16.518 1.00 90.56 123 LEU A O 1
ATOM 936 N N . THR A 1 124 ? -11.910 -7.690 15.298 1.00 86.56 124 THR A N 1
ATOM 937 C CA . THR A 1 124 ? -11.092 -7.562 14.095 1.00 86.56 124 THR A CA 1
ATOM 938 C C . THR A 1 124 ? -10.729 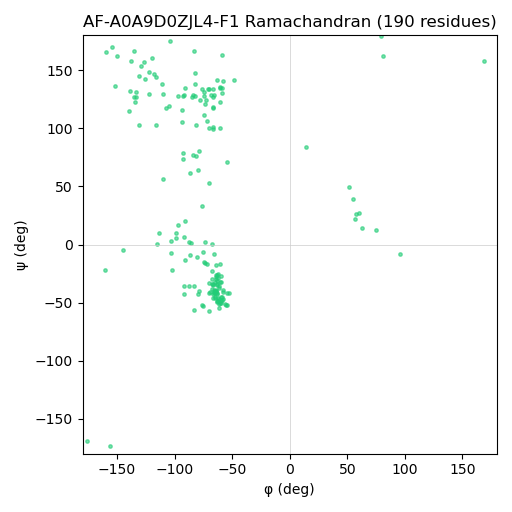-6.102 13.915 1.00 86.56 124 THR A C 1
ATOM 940 O O . THR A 1 124 ? -11.594 -5.239 13.775 1.00 86.56 124 THR A O 1
ATOM 943 N N . PHE A 1 125 ? -9.437 -5.808 13.938 1.00 81.69 125 PHE A N 1
ATOM 944 C CA . PHE A 1 125 ? -8.951 -4.453 13.741 1.00 81.69 125 PHE A CA 1
ATOM 945 C C . PHE A 1 125 ? -9.148 -4.022 12.292 1.00 81.69 125 PHE A C 1
ATOM 947 O O . PHE A 1 125 ? -8.810 -4.759 11.365 1.00 81.69 125 PHE A O 1
ATOM 954 N N . ALA A 1 126 ? -9.673 -2.812 12.097 1.00 68.56 126 ALA A N 1
ATOM 955 C CA . ALA A 1 126 ? -9.606 -2.173 10.794 1.00 68.56 126 ALA A CA 1
ATOM 956 C C . ALA A 1 126 ? -8.125 -2.056 10.425 1.00 68.56 126 ALA A C 1
ATOM 958 O O . ALA A 1 126 ? -7.336 -1.586 11.248 1.00 68.56 126 ALA A O 1
ATOM 959 N N . SER A 1 127 ? -7.734 -2.479 9.220 1.00 59.22 127 SER A N 1
ATOM 960 C CA . SER A 1 127 ? -6.359 -2.303 8.760 1.00 59.22 127 SER A CA 1
ATOM 961 C C . SER A 1 127 ? -6.043 -0.805 8.726 1.00 59.22 127 SER A C 1
ATOM 963 O O . SER A 1 127 ? -6.448 -0.089 7.813 1.00 59.22 127 SER A O 1
ATOM 965 N N . THR A 1 128 ? -5.349 -0.320 9.749 1.00 58.16 128 THR A N 1
ATOM 966 C CA . THR A 1 128 ? -4.853 1.058 9.840 1.00 58.16 128 THR A CA 1
ATOM 967 C C . THR A 1 128 ? -3.502 1.225 9.150 1.00 58.16 128 THR A C 1
ATOM 969 O O . THR A 1 128 ? -2.945 2.320 9.160 1.00 58.16 128 THR A O 1
ATOM 972 N N . GLY A 1 129 ? -2.973 0.154 8.548 1.00 62.84 129 GLY A N 1
ATOM 973 C CA . GLY A 1 129 ? -1.753 0.190 7.758 1.00 62.84 129 GLY A CA 1
ATOM 974 C C . GLY A 1 129 ? -1.974 1.023 6.505 1.00 62.84 129 GLY A C 1
ATOM 975 O O . GLY A 1 129 ? -2.572 0.562 5.535 1.00 62.84 129 GLY A O 1
ATOM 976 N N . VAL A 1 130 ? -1.502 2.262 6.538 1.00 73.69 130 VAL A N 1
ATOM 977 C CA . VAL A 1 130 ? -1.316 3.052 5.327 1.00 73.69 130 VAL A CA 1
ATOM 978 C C . VAL A 1 130 ? -0.215 2.366 4.526 1.00 73.69 130 VAL A C 1
ATOM 980 O O . VAL A 1 130 ? 0.844 2.089 5.077 1.00 73.69 130 VAL A O 1
ATOM 983 N N . ARG A 1 131 ? -0.438 2.077 3.243 1.00 88.06 131 ARG A N 1
ATOM 984 C CA . ARG A 1 131 ? 0.658 1.627 2.377 1.00 88.06 131 ARG A CA 1
ATOM 985 C C . ARG A 1 131 ? 1.530 2.834 2.062 1.00 88.06 131 ARG A C 1
ATOM 987 O O . ARG A 1 131 ? 1.004 3.890 1.717 1.00 88.06 131 ARG A O 1
ATOM 994 N N . ASN A 1 132 ? 2.837 2.719 2.215 1.00 91.69 132 ASN A N 1
ATOM 995 C CA . ASN A 1 132 ? 3.780 3.801 1.991 1.00 91.69 132 ASN A CA 1
ATOM 996 C C . ASN A 1 132 ? 5.010 3.232 1.299 1.00 91.69 132 ASN A C 1
ATOM 998 O O . ASN A 1 132 ? 5.743 2.463 1.909 1.00 91.69 132 ASN A O 1
ATOM 1002 N N . LEU A 1 133 ? 5.274 3.639 0.058 1.00 93.94 133 LEU A N 1
ATOM 1003 C CA . LEU A 1 133 ? 6.387 3.102 -0.729 1.00 93.94 133 LEU A CA 1
ATOM 1004 C C . LEU A 1 133 ? 7.764 3.333 -0.091 1.00 93.94 133 LEU A C 1
ATOM 1006 O O . LEU A 1 133 ? 8.701 2.616 -0.410 1.00 93.94 133 LEU A O 1
ATOM 1010 N N . ASN A 1 134 ? 7.894 4.247 0.878 1.00 92.62 134 ASN A N 1
ATOM 1011 C CA . ASN A 1 134 ? 9.111 4.356 1.696 1.00 92.62 134 ASN A CA 1
ATOM 1012 C C . ASN A 1 134 ? 9.362 3.130 2.601 1.00 92.62 134 ASN A C 1
ATOM 1014 O O . ASN A 1 134 ? 10.386 3.067 3.276 1.00 92.62 134 ASN A O 1
ATOM 1018 N N . LYS A 1 135 ? 8.401 2.206 2.686 1.00 91.44 135 LYS A N 1
ATOM 1019 C CA . LYS A 1 135 ? 8.448 0.952 3.446 1.00 91.44 135 LYS A CA 1
ATOM 1020 C C . LYS A 1 135 ? 8.438 -0.281 2.544 1.00 91.44 135 LYS A C 1
ATOM 1022 O O . LYS A 1 135 ? 8.235 -1.374 3.055 1.00 91.44 135 LYS A O 1
ATOM 1027 N N . VAL A 1 136 ? 8.591 -0.115 1.229 1.00 92.62 136 VAL A N 1
ATOM 1028 C CA . VAL A 1 136 ? 8.746 -1.267 0.337 1.00 92.62 136 VAL A CA 1
ATOM 1029 C C . VAL A 1 136 ? 10.035 -2.006 0.690 1.00 92.62 136 VAL A C 1
ATOM 1031 O O . VAL A 1 136 ? 11.034 -1.365 1.026 1.00 92.62 136 VAL A O 1
ATOM 1034 N N . ASP A 1 137 ? 10.005 -3.334 0.627 1.00 90.69 137 ASP A N 1
ATOM 1035 C CA . ASP A 1 137 ? 11.222 -4.124 0.754 1.00 90.6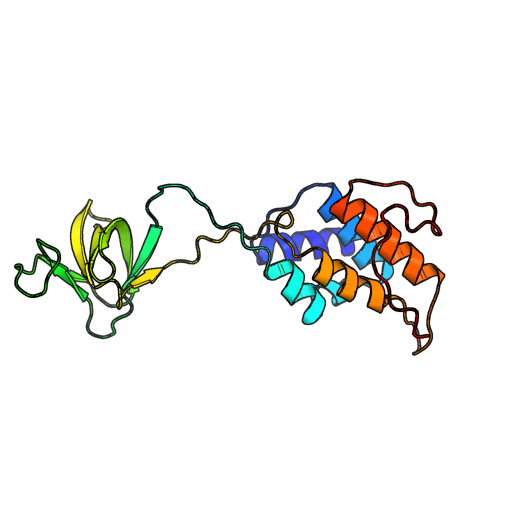9 137 ASP A CA 1
ATOM 1036 C C . ASP A 1 137 ? 12.121 -3.848 -0.458 1.00 90.69 137 ASP A C 1
ATOM 1038 O O . ASP A 1 137 ? 11.723 -4.018 -1.617 1.00 90.69 137 ASP A O 1
ATOM 1042 N N . GLN A 1 138 ? 13.311 -3.320 -0.179 1.00 91.00 138 GLN A N 1
ATOM 1043 C CA . GLN A 1 138 ? 14.240 -2.896 -1.213 1.00 91.00 138 GLN A CA 1
ATOM 1044 C C . GLN A 1 138 ? 14.814 -4.092 -1.976 1.00 91.00 138 GLN A C 1
ATOM 1046 O O . GLN A 1 138 ? 14.934 -4.020 -3.200 1.00 91.00 138 GLN A O 1
ATOM 1051 N N . ASP A 1 139 ? 15.151 -5.175 -1.280 1.00 89.19 139 ASP A N 1
ATOM 1052 C CA . ASP A 1 139 ? 15.796 -6.336 -1.888 1.00 89.19 139 ASP A CA 1
ATOM 1053 C C . ASP A 1 139 ? 14.811 -7.078 -2.793 1.00 89.19 139 ASP A C 1
ATOM 1055 O O . ASP A 1 139 ? 15.159 -7.422 -3.928 1.00 89.19 139 ASP A O 1
ATOM 1059 N N . ASP A 1 140 ? 13.563 -7.233 -2.347 1.00 89.38 140 ASP A N 1
ATOM 1060 C CA . ASP A 1 140 ? 12.508 -7.860 -3.143 1.00 89.38 140 ASP A CA 1
ATOM 1061 C C . ASP A 1 140 ? 12.178 -7.034 -4.390 1.00 89.38 140 ASP A C 1
ATOM 1063 O O . ASP A 1 140 ? 12.085 -7.583 -5.492 1.00 89.38 140 ASP A O 1
ATOM 1067 N N . LEU A 1 141 ? 12.044 -5.707 -4.259 1.00 92.62 141 LEU A N 1
ATOM 1068 C CA . LEU A 1 141 ? 11.725 -4.859 -5.410 1.00 92.62 141 LEU A CA 1
ATOM 1069 C C . LEU A 1 141 ? 12.864 -4.842 -6.437 1.00 92.62 141 LEU A C 1
ATOM 1071 O O . LEU A 1 141 ? 12.602 -4.902 -7.640 1.00 92.62 141 LEU A O 1
ATOM 1075 N N . ILE A 1 142 ? 14.118 -4.786 -5.979 1.00 90.88 142 ILE A N 1
ATOM 1076 C CA . ILE A 1 142 ? 15.296 -4.878 -6.849 1.00 90.88 142 ILE A CA 1
ATOM 1077 C C . ILE A 1 142 ? 15.307 -6.226 -7.576 1.00 90.88 142 ILE A C 1
ATOM 1079 O O . ILE A 1 142 ? 15.412 -6.261 -8.806 1.00 90.88 142 ILE A O 1
ATOM 1083 N N . ALA A 1 143 ? 15.170 -7.329 -6.835 1.00 88.81 143 ALA A N 1
ATOM 1084 C CA . ALA A 1 143 ? 15.212 -8.677 -7.389 1.00 88.81 143 ALA A CA 1
ATOM 1085 C C . ALA A 1 143 ? 14.090 -8.924 -8.405 1.00 88.81 143 ALA A C 1
ATOM 1087 O O . ALA A 1 143 ? 14.315 -9.584 -9.421 1.00 88.81 143 ALA A O 1
ATOM 1088 N N . GLU A 1 144 ? 12.897 -8.383 -8.162 1.00 91.44 144 GLU A N 1
ATOM 1089 C CA . GLU A 1 144 ? 11.771 -8.477 -9.084 1.00 91.44 144 GLU A CA 1
ATOM 1090 C C . GLU A 1 144 ? 12.008 -7.633 -10.341 1.00 91.44 144 GLU A C 1
ATOM 1092 O O . GLU A 1 144 ? 12.033 -8.171 -11.448 1.00 91.44 144 GLU A O 1
ATOM 1097 N N . LEU A 1 145 ? 12.245 -6.323 -10.206 1.00 90.62 145 LEU A N 1
ATOM 1098 C CA . LEU A 1 145 ? 12.298 -5.423 -11.364 1.00 90.62 145 LEU A CA 1
ATOM 1099 C C . LEU A 1 145 ? 13.461 -5.727 -12.308 1.00 90.62 145 LEU A C 1
ATOM 1101 O O . LEU A 1 145 ? 13.311 -5.586 -13.522 1.00 90.62 145 LEU A O 1
ATOM 1105 N N . ILE A 1 146 ? 14.591 -6.205 -11.790 1.00 89.31 146 ILE A N 1
ATOM 1106 C CA . ILE A 1 146 ? 15.744 -6.596 -12.606 1.00 89.31 146 ILE A CA 1
ATOM 1107 C C . ILE A 1 146 ? 15.426 -7.775 -13.529 1.00 89.31 146 ILE A C 1
ATOM 1109 O O . ILE A 1 146 ? 16.001 -7.856 -14.612 1.00 89.31 146 ILE A O 1
ATOM 1113 N N . GLN A 1 147 ? 14.488 -8.664 -13.184 1.00 86.38 147 GLN A N 1
ATOM 1114 C CA . GLN A 1 147 ? 14.110 -9.787 -14.055 1.00 86.38 147 GLN A CA 1
ATOM 1115 C C . GLN A 1 147 ? 13.410 -9.330 -15.345 1.00 86.38 147 GLN A C 1
ATOM 1117 O O . GLN A 1 147 ? 13.507 -10.008 -16.374 1.00 86.38 147 GLN A O 1
ATOM 1122 N N . TRP A 1 148 ? 12.812 -8.135 -15.343 1.00 88.75 148 TRP A N 1
ATOM 1123 C CA . TRP A 1 148 ? 12.104 -7.536 -16.480 1.00 88.75 148 TRP A CA 1
ATOM 1124 C C . TRP A 1 148 ? 13.029 -6.960 -17.572 1.00 88.75 148 TRP A C 1
ATOM 1126 O O . TRP A 1 148 ? 12.702 -5.974 -18.233 1.00 88.75 148 TRP A O 1
ATOM 1136 N N . HIS A 1 149 ? 14.189 -7.582 -17.791 1.00 88.19 149 HIS A N 1
ATOM 1137 C CA . HIS A 1 149 ? 15.113 -7.257 -18.881 1.00 88.19 149 HIS A CA 1
ATOM 1138 C C . HIS A 1 149 ? 15.061 -8.249 -20.054 1.00 88.19 149 HIS A C 1
ATOM 1140 O O . HIS A 1 149 ? 15.825 -8.112 -21.010 1.00 88.19 149 HIS A O 1
ATOM 1146 N N . HIS A 1 150 ? 14.173 -9.242 -20.006 1.00 84.38 150 HIS A N 1
ATOM 1147 C CA . HIS A 1 150 ? 14.034 -10.245 -21.057 1.00 84.38 150 HIS A CA 1
ATOM 1148 C C . HIS A 1 150 ? 12.998 -9.826 -22.107 1.00 84.38 150 HIS A C 1
ATOM 1150 O O . HIS A 1 150 ? 11.888 -9.421 -21.771 1.00 84.38 150 HIS A O 1
ATOM 1156 N N . ALA A 1 151 ? 13.327 -9.989 -23.390 1.00 80.44 151 ALA A N 1
ATOM 1157 C CA . ALA A 1 151 ? 12.393 -9.820 -24.501 1.00 80.44 151 ALA A CA 1
ATOM 1158 C C . ALA A 1 151 ? 12.528 -10.994 -25.478 1.00 80.44 151 ALA A C 1
ATOM 1160 O O . ALA A 1 151 ? 13.634 -11.373 -25.858 1.00 80.44 151 ALA A O 1
ATOM 1161 N N . GLY A 1 152 ? 11.405 -11.609 -25.865 1.00 79.69 152 GLY A N 1
ATOM 1162 C CA . GLY A 1 152 ? 11.416 -12.780 -26.754 1.00 79.69 152 GLY A CA 1
ATOM 1163 C C . GLY A 1 152 ? 12.179 -13.988 -26.187 1.00 79.69 152 GLY A C 1
ATOM 1164 O O . GLY A 1 152 ? 12.721 -14.776 -26.954 1.00 79.69 152 GLY A O 1
ATOM 1165 N N . GLY A 1 153 ? 12.266 -14.110 -24.856 1.00 79.56 153 GLY A N 1
ATOM 1166 C CA . GLY A 1 153 ? 13.038 -15.159 -24.179 1.00 79.56 153 GLY A CA 1
ATOM 1167 C C . GLY A 1 153 ? 14.556 -14.946 -24.200 1.00 79.56 153 GLY A C 1
ATOM 1168 O O . GLY A 1 153 ? 15.293 -15.876 -23.896 1.00 79.56 153 GLY A O 1
ATOM 1169 N N . GLN A 1 154 ? 15.032 -13.759 -24.585 1.00 83.50 154 GLN A N 1
ATOM 1170 C CA . GLN A 1 154 ? 16.448 -13.391 -24.593 1.00 83.50 154 GLN A CA 1
ATOM 1171 C C . GLN A 1 154 ? 16.697 -12.217 -23.649 1.00 83.50 154 GLN A C 1
ATOM 1173 O O . GLN A 1 154 ? 15.854 -11.325 -23.527 1.00 83.50 154 GLN A O 1
ATOM 1178 N N . CYS A 1 155 ? 17.866 -12.186 -23.017 1.00 85.38 155 CYS A N 1
ATOM 1179 C CA . CYS A 1 155 ? 18.299 -11.035 -22.238 1.00 85.38 155 CYS A CA 1
ATOM 1180 C C . CYS A 1 155 ? 18.551 -9.814 -23.122 1.00 85.38 155 CYS A C 1
ATOM 1182 O O . CYS A 1 155 ? 19.262 -9.889 -24.127 1.00 85.38 155 CYS A O 1
ATOM 1184 N N . VAL A 1 156 ? 18.034 -8.660 -22.704 1.00 87.44 156 VAL A N 1
ATOM 1185 C CA . VAL A 1 156 ? 18.287 -7.372 -23.348 1.00 87.44 156 VAL A CA 1
ATOM 1186 C C . VAL A 1 156 ? 19.027 -6.461 -22.375 1.00 87.44 156 VAL A C 1
ATOM 1188 O O . VAL A 1 156 ? 18.433 -5.852 -21.488 1.00 87.44 156 VAL A O 1
ATOM 1191 N N . TRP A 1 157 ? 20.335 -6.310 -22.582 1.00 84.25 157 TRP A N 1
ATOM 1192 C CA . TRP A 1 157 ? 21.213 -5.494 -21.730 1.00 84.25 157 TRP A CA 1
ATOM 1193 C C . TRP A 1 157 ? 20.733 -4.051 -21.566 1.00 84.25 157 TRP A C 1
ATOM 1195 O O . TRP A 1 157 ? 20.709 -3.518 -20.462 1.00 84.25 157 TRP A O 1
ATOM 1205 N N . GLY A 1 158 ? 20.255 -3.437 -22.650 1.00 85.50 158 GLY A N 1
ATOM 1206 C CA . GLY A 1 158 ? 19.701 -2.085 -22.589 1.00 85.50 158 GLY A CA 1
ATOM 1207 C C . GLY A 1 158 ? 18.449 -1.966 -21.711 1.00 85.50 158 GLY A C 1
ATOM 1208 O O . GLY A 1 158 ? 18.186 -0.888 -21.190 1.00 85.50 158 GLY A O 1
ATOM 1209 N N . LEU A 1 159 ? 17.674 -3.044 -21.527 1.00 87.38 159 LEU A N 1
ATOM 1210 C CA . LEU A 1 159 ? 16.547 -3.047 -20.591 1.00 87.38 159 LEU A CA 1
ATOM 1211 C C . LEU A 1 159 ? 17.026 -3.222 -19.154 1.00 87.38 159 LEU A C 1
ATOM 1213 O O . LEU A 1 159 ? 16.519 -2.518 -18.286 1.00 87.38 159 LEU A O 1
ATOM 1217 N N . LEU A 1 160 ? 18.022 -4.083 -18.922 1.00 88.31 160 LEU A N 1
ATOM 1218 C CA . LEU A 1 160 ? 18.619 -4.282 -17.600 1.00 88.31 160 LEU A CA 1
ATOM 1219 C C . LEU A 1 160 ? 19.134 -2.960 -17.027 1.00 88.31 160 LEU A C 1
ATOM 1221 O O . LEU A 1 160 ? 18.736 -2.579 -15.930 1.00 88.31 160 LEU A O 1
ATOM 1225 N N . TYR A 1 161 ? 19.933 -2.218 -17.796 1.00 87.50 161 TYR A N 1
ATOM 1226 C CA . TYR A 1 161 ? 20.441 -0.920 -17.348 1.00 87.50 161 TYR A CA 1
ATOM 1227 C C . TYR A 1 161 ? 19.323 0.085 -17.081 1.00 87.50 161 TYR A C 1
ATOM 1229 O O . TYR A 1 161 ? 19.375 0.815 -16.104 1.00 87.50 161 TYR A O 1
ATOM 1237 N N . ARG A 1 162 ? 18.240 0.059 -17.865 1.00 89.00 162 ARG A N 1
ATOM 1238 C CA . ARG A 1 162 ? 17.069 0.891 -17.564 1.00 89.00 162 ARG A CA 1
ATOM 1239 C C . ARG A 1 162 ? 16.345 0.475 -16.288 1.00 89.00 162 ARG A C 1
ATOM 1241 O O . ARG A 1 162 ? 15.769 1.343 -15.649 1.00 89.00 162 ARG A O 1
ATOM 1248 N N . ARG A 1 163 ? 16.301 -0.821 -15.943 1.00 91.31 163 ARG A N 1
ATOM 1249 C CA . ARG A 1 163 ? 15.732 -1.267 -14.655 1.00 91.31 163 ARG A CA 1
ATOM 1250 C C . ARG A 1 163 ? 16.575 -0.732 -13.499 1.00 91.31 163 ARG A C 1
ATOM 1252 O O . ARG A 1 163 ? 16.011 -0.291 -12.507 1.00 91.31 163 ARG A O 1
ATOM 1259 N N . ILE A 1 164 ? 17.899 -0.731 -13.662 1.00 89.94 164 ILE A N 1
ATOM 1260 C CA . ILE A 1 164 ? 18.835 -0.144 -12.698 1.00 89.94 164 ILE A CA 1
ATOM 1261 C C . ILE A 1 164 ? 18.569 1.359 -12.566 1.00 89.94 164 ILE A C 1
ATOM 1263 O O . ILE A 1 164 ? 18.233 1.786 -11.470 1.00 89.94 164 ILE A O 1
ATOM 1267 N N . ASP A 1 165 ? 18.566 2.126 -13.663 1.00 90.00 165 ASP A N 1
ATOM 1268 C CA . ASP A 1 165 ? 18.257 3.568 -13.634 1.00 90.00 165 ASP A CA 1
ATOM 1269 C C . ASP A 1 165 ? 16.910 3.857 -12.929 1.00 90.00 165 ASP A C 1
ATOM 1271 O O . ASP A 1 165 ? 16.782 4.794 -12.147 1.00 90.00 165 ASP A O 1
ATOM 1275 N N . GLU A 1 166 ? 15.872 3.054 -13.187 1.00 92.69 166 GLU A N 1
ATOM 1276 C CA . GLU A 1 166 ? 14.560 3.211 -12.542 1.00 92.69 166 GLU A CA 1
ATOM 1277 C C . GLU A 1 166 ? 14.606 2.940 -11.036 1.00 92.69 166 GLU A C 1
ATOM 1279 O O . GLU A 1 166 ? 13.998 3.683 -10.265 1.00 92.69 166 GLU A O 1
ATOM 1284 N N . LEU A 1 167 ? 15.334 1.909 -10.604 1.00 93.06 167 LEU A N 1
ATOM 1285 C CA . LEU A 1 167 ? 15.552 1.609 -9.189 1.00 93.06 167 LEU A CA 1
ATOM 1286 C C . LEU A 1 167 ? 16.401 2.698 -8.510 1.00 93.06 167 LEU A C 1
ATOM 1288 O O . LEU A 1 167 ? 16.159 3.030 -7.348 1.00 93.06 167 LEU A O 1
ATOM 1292 N N . GLU A 1 168 ? 17.361 3.283 -9.226 1.00 92.06 168 GLU A N 1
ATOM 1293 C CA . GLU A 1 168 ? 18.197 4.381 -8.737 1.00 92.06 168 GLU A CA 1
ATOM 1294 C C . GLU A 1 168 ? 17.379 5.657 -8.513 1.00 92.06 168 GLU A C 1
ATOM 1296 O O . GLU A 1 168 ? 17.471 6.280 -7.449 1.00 92.06 168 GLU A O 1
ATOM 1301 N N . VAL A 1 169 ? 16.472 5.980 -9.440 1.00 94.00 169 VAL A N 1
ATOM 1302 C CA . VAL A 1 169 ? 15.469 7.030 -9.225 1.00 94.00 169 VAL A CA 1
ATOM 1303 C C . VAL A 1 169 ? 14.586 6.668 -8.025 1.00 94.00 169 VAL A C 1
ATOM 1305 O O . VAL A 1 169 ? 14.423 7.482 -7.114 1.00 94.00 169 VAL A O 1
ATOM 1308 N N . PHE A 1 170 ? 14.043 5.446 -7.982 1.00 95.56 170 PHE A N 1
ATOM 1309 C CA . PHE A 1 170 ? 13.064 5.032 -6.974 1.00 95.56 170 PHE A CA 1
ATOM 1310 C C . PHE A 1 170 ? 13.608 5.139 -5.543 1.00 95.56 170 PHE A C 1
ATOM 1312 O O . PHE A 1 170 ? 12.955 5.738 -4.684 1.00 95.56 170 PHE A O 1
ATOM 1319 N N . PHE A 1 171 ? 14.797 4.590 -5.282 1.00 93.81 171 PHE A N 1
ATOM 1320 C CA . PHE A 1 171 ? 15.374 4.516 -3.937 1.00 93.81 171 PHE A CA 1
ATOM 1321 C C . PHE A 1 171 ? 16.270 5.704 -3.589 1.00 93.81 171 PHE A C 1
ATOM 1323 O O . PHE A 1 171 ? 16.262 6.157 -2.444 1.00 93.81 171 PHE A O 1
ATOM 1330 N N . TYR A 1 172 ? 17.014 6.236 -4.559 1.00 92.81 172 TYR A N 1
ATOM 1331 C CA . TYR A 1 172 ? 18.110 7.170 -4.290 1.00 92.81 172 TYR A CA 1
ATOM 1332 C C . TYR A 1 172 ? 17.890 8.575 -4.844 1.00 92.81 172 TYR A C 1
ATOM 1334 O O . TYR A 1 172 ? 18.744 9.436 -4.628 1.00 92.81 172 TYR A O 1
ATOM 1342 N N . ASN A 1 173 ? 16.750 8.837 -5.499 1.00 92.81 173 ASN A N 1
ATOM 1343 C CA . ASN A 1 173 ? 16.479 10.113 -6.165 1.00 92.81 173 ASN A CA 1
ATOM 1344 C C . ASN A 1 173 ? 17.539 10.452 -7.233 1.00 92.81 173 ASN A C 1
ATOM 1346 O O . ASN A 1 173 ? 17.796 11.629 -7.500 1.00 92.81 173 ASN A O 1
ATOM 1350 N N . ASP A 1 174 ? 18.197 9.436 -7.798 1.00 91.25 174 ASP A N 1
ATOM 1351 C CA . ASP A 1 174 ? 19.260 9.622 -8.778 1.00 91.25 174 ASP A CA 1
ATOM 1352 C C . ASP A 1 174 ? 18.681 9.564 -10.193 1.00 91.25 174 ASP A C 1
ATOM 1354 O O . ASP A 1 174 ? 18.300 8.510 -10.686 1.00 91.25 174 ASP A O 1
ATOM 1358 N N . TYR A 1 175 ? 18.579 10.726 -10.840 1.00 88.88 175 TYR A N 1
ATOM 1359 C CA . TYR A 1 175 ? 18.069 10.854 -12.209 1.00 88.88 175 TYR A CA 1
ATOM 1360 C C . TYR A 1 175 ? 19.173 10.792 -13.270 1.00 88.88 175 TYR A C 1
ATOM 1362 O O . TYR A 1 175 ? 18.904 11.059 -14.448 1.00 88.88 175 TYR A O 1
ATOM 1370 N N . VAL A 1 176 ? 20.417 10.496 -12.882 1.00 83.75 176 VAL A N 1
ATOM 1371 C CA . VAL A 1 176 ? 21.520 10.343 -13.830 1.00 83.75 176 VAL A CA 1
ATOM 1372 C C . VAL A 1 176 ? 21.300 9.062 -14.630 1.00 83.75 176 VAL A C 1
ATOM 1374 O O . VAL A 1 176 ? 21.578 7.965 -14.177 1.00 83.75 176 VAL A O 1
ATOM 1377 N N . ARG A 1 177 ? 20.794 9.211 -15.857 1.00 73.38 177 ARG A N 1
ATOM 1378 C CA . ARG A 1 177 ? 20.599 8.099 -16.798 1.00 73.38 177 ARG A CA 1
ATOM 1379 C C . ARG A 1 177 ? 21.892 7.813 -17.543 1.00 73.38 177 ARG A C 1
ATOM 1381 O O . ARG A 1 177 ? 22.054 8.242 -18.688 1.00 73.38 177 ARG A O 1
ATOM 1388 N N . ASP A 1 178 ? 22.831 7.152 -16.882 1.00 73.31 178 ASP A N 1
ATOM 1389 C CA . ASP A 1 178 ? 24.088 6.755 -17.519 1.00 73.31 178 ASP A CA 1
ATOM 1390 C C . ASP A 1 178 ? 23.993 5.407 -18.250 1.00 73.31 178 ASP A C 1
ATOM 1392 O O . ASP A 1 178 ? 24.894 5.063 -19.023 1.00 73.31 178 ASP A O 1
ATOM 1396 N N . GLY A 1 179 ? 22.884 4.677 -18.068 1.00 64.12 179 GLY A N 1
ATOM 1397 C CA . GLY A 1 179 ? 22.524 3.496 -18.846 1.00 64.12 179 GLY A CA 1
ATOM 1398 C C . GLY A 1 179 ? 23.585 2.396 -18.833 1.00 64.12 179 GLY A C 1
ATOM 1399 O O . GLY A 1 179 ? 23.624 1.594 -19.769 1.00 64.12 179 GLY A O 1
ATOM 1400 N N . SER A 1 180 ? 24.469 2.384 -17.831 1.00 63.66 180 SER A N 1
ATOM 1401 C CA . SER A 1 180 ? 25.579 1.431 -17.751 1.00 63.66 180 SER A CA 1
ATOM 1402 C C . SER A 1 180 ? 26.174 1.262 -16.351 1.00 63.66 180 SER A C 1
ATOM 1404 O O . SER A 1 180 ? 26.787 0.225 -16.088 1.00 63.66 180 SER A O 1
ATOM 1406 N N . SER A 1 181 ? 26.004 2.229 -15.449 1.00 70.62 181 SER A N 1
ATOM 1407 C CA . SER A 1 181 ? 26.540 2.164 -14.096 1.00 70.62 181 SER A CA 1
ATOM 1408 C C . SER A 1 181 ? 25.516 1.558 -13.149 1.00 70.62 181 SER A C 1
ATOM 1410 O O . SER A 1 181 ? 24.382 2.001 -13.060 1.00 70.62 181 SER A O 1
ATOM 1412 N N . ASN A 1 182 ? 25.932 0.545 -12.396 1.00 76.44 182 ASN A N 1
ATOM 1413 C CA . ASN A 1 182 ? 25.220 0.132 -11.193 1.00 76.44 182 ASN A CA 1
ATOM 1414 C C . ASN A 1 182 ? 25.844 0.871 -10.008 1.00 76.44 182 ASN A C 1
ATOM 1416 O O . ASN A 1 182 ? 26.638 0.297 -9.255 1.00 76.44 18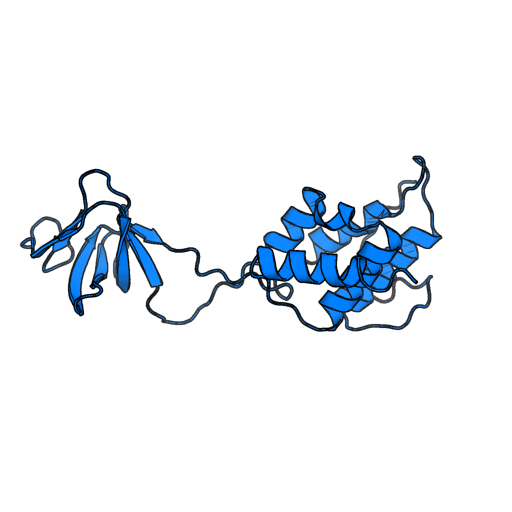2 ASN A O 1
ATOM 1420 N N . LYS A 1 183 ? 25.561 2.172 -9.892 1.00 80.00 183 LYS A N 1
ATOM 1421 C CA . LYS A 1 183 ? 26.277 3.081 -8.985 1.00 80.00 183 LYS A CA 1
ATOM 1422 C C . LYS A 1 183 ? 26.103 2.687 -7.521 1.00 80.00 183 LYS A C 1
ATOM 1424 O O . LYS A 1 183 ? 27.016 2.864 -6.715 1.00 80.00 183 LYS A O 1
ATOM 1429 N N . TYR A 1 184 ? 24.946 2.117 -7.199 1.00 80.94 184 TYR A N 1
ATOM 1430 C CA . TYR A 1 184 ? 24.586 1.666 -5.856 1.00 80.94 184 TYR A CA 1
ATOM 1431 C C . TYR A 1 184 ? 24.794 0.159 -5.642 1.00 80.94 184 TYR A C 1
ATOM 1433 O O . TYR A 1 184 ? 24.401 -0.374 -4.608 1.00 80.94 184 TYR A O 1
ATOM 1441 N N . ASN A 1 185 ? 25.456 -0.520 -6.588 1.00 81.06 185 ASN A N 1
ATOM 1442 C CA . ASN A 1 185 ? 25.860 -1.923 -6.495 1.00 81.06 185 ASN A CA 1
ATOM 1443 C C . ASN A 1 185 ? 24.692 -2.885 -6.182 1.00 81.06 185 ASN A C 1
ATOM 1445 O O . ASN A 1 185 ? 24.843 -3.844 -5.423 1.00 81.06 185 ASN A O 1
ATOM 1449 N N . MET A 1 186 ? 23.527 -2.617 -6.779 1.00 79.81 186 MET A N 1
ATOM 1450 C CA . MET A 1 186 ? 22.314 -3.422 -6.657 1.00 79.81 186 MET A CA 1
ATOM 1451 C C . MET A 1 186 ? 22.562 -4.861 -7.125 1.00 79.81 186 MET A C 1
ATOM 1453 O O . MET A 1 186 ? 23.169 -5.062 -8.185 1.00 79.81 186 MET A O 1
ATOM 1457 N N . PRO A 1 187 ? 22.103 -5.875 -6.377 1.00 72.19 187 PRO A N 1
ATOM 1458 C CA . PRO A 1 187 ? 22.285 -7.263 -6.769 1.00 72.19 187 PRO A CA 1
ATOM 1459 C C . PRO A 1 187 ? 21.490 -7.585 -8.040 1.00 72.19 187 PRO A C 1
ATOM 1461 O O . PRO A 1 187 ? 20.278 -7.407 -8.089 1.00 72.19 187 PRO A O 1
ATOM 1464 N N . TYR A 1 188 ? 22.159 -8.135 -9.054 1.00 70.38 188 TYR A N 1
ATOM 1465 C CA . TYR A 1 188 ? 21.509 -8.773 -10.200 1.00 70.38 188 TYR A CA 1
ATOM 1466 C C . TYR A 1 188 ? 22.127 -10.142 -10.467 1.00 70.38 188 TYR A C 1
ATOM 1468 O O . TYR A 1 188 ? 23.326 -10.357 -10.274 1.00 70.38 188 TYR A O 1
ATOM 1476 N N . ARG A 1 189 ? 21.300 -11.098 -10.899 1.00 59.28 189 ARG A N 1
ATOM 1477 C CA . ARG A 1 189 ? 21.783 -12.415 -11.324 1.00 59.28 189 ARG A CA 1
ATOM 1478 C C . ARG A 1 189 ? 22.221 -12.341 -12.782 1.00 59.28 189 ARG A C 1
ATOM 1480 O O . ARG A 1 189 ? 21.455 -11.921 -13.638 1.00 59.28 189 ARG A O 1
ATOM 1487 N N . TRP A 1 190 ? 23.437 -12.808 -13.041 1.00 55.94 190 TRP A N 1
ATOM 1488 C CA . TRP A 1 190 ? 24.093 -12.837 -14.352 1.00 55.94 190 TRP A CA 1
ATOM 1489 C C . TRP A 1 190 ? 23.546 -13.888 -15.324 1.00 55.94 190 TRP A C 1
ATOM 1491 O O . TRP A 1 190 ? 24.098 -14.030 -16.409 1.00 55.94 190 TRP A O 1
ATOM 1501 N N . ASN A 1 191 ? 22.512 -14.643 -14.941 1.00 54.06 191 ASN A N 1
ATOM 1502 C CA . ASN A 1 191 ? 22.059 -15.799 -15.709 1.00 54.06 191 ASN A CA 1
ATOM 1503 C C . ASN A 1 191 ? 21.168 -15.370 -16.878 1.00 54.06 191 ASN A C 1
ATOM 1505 O O . ASN A 1 191 ? 19.946 -15.503 -16.834 1.00 54.06 191 ASN A O 1
ATOM 1509 N N . CYS A 1 192 ? 21.855 -14.859 -17.890 1.00 57.47 192 CYS A N 1
ATOM 1510 C CA . CYS A 1 192 ? 21.636 -15.131 -19.296 1.00 57.47 192 CYS A CA 1
ATOM 1511 C C . CYS A 1 192 ? 22.551 -16.316 -19.665 1.00 57.47 192 CYS A C 1
ATOM 1513 O O . CYS A 1 192 ? 22.102 -17.178 -20.438 1.00 57.47 192 CYS A O 1
#

Radius of gyration: 23.64 Å; Cα contacts (8 Å, |Δi|>4): 315; chains: 1; bounding box: 52×28×65 Å

Nearest PDB structures (foldseek):
  3qwy-assembly2_B  TM=7.539E-01  e=2.541E-03  Caenorhabditis elegans
  1b07-assembly1_A  TM=7.750E-01  e=6.412E-03  Mus musculus
  4xi2-assembly1_A-2  TM=7.586E-01  e=6.794E-03  Mus musculus
  2yuq-assembly1_A  TM=6.991E-01  e=4.801E-03  Homo sapiens
  2dvj-assembly1_A  TM=6.004E-01  e=7.718E-02  Homo sapiens

Organism: NCBI:txid2840914

Foldseek 3Di:
DPPPFLLVLLVCLCVVLLEAEDPLQSVLSSLLCVVPNSCQCVDPLLVVLQNVQWDDPPDLDFFKKFFQDQDFWFFFADFDPPGDTPDGGHGRQIWTFNACPDQFKTWIAHPVGDIGITGPVRIDTDRPTRRYLVRGDLLSNLAVLLVPQDDPNDGHLLSNLSSLCSSCSNNPVDNPSPSDDNPVPRDDDPDD

Sequence (192 aa):
MNSGSYTAAVNNFMQTNNIKFNQQQFDALVMLVYNLGAGVLGDSSVKGILLDCYETSSTTSSTVAYVNSSDGLWLRTGPGTGYSSILAMPYNTKVTVVEKTNSQWYKVKLSDGTQGYCASEYLTFASTGVRNLNKVDQDDLIAELIQWHHAGGQCVWGLLYRRIDELEVFFYNDYVRDGSSNKYNMPYRWNC

pLDDT: mean 85.69, std 13.09, range [33.56, 97.75]

Secondary structure (DSSP, 8-state):
---SSHHHHHHHHHHHTTEE--HHHHHHHHHHHHHH-GGGGGSHHHHHHHH--EE---S---EEEEE--TT-EEEESSSSTTSPEEEEEPTT-EEEEEE--SSSEEEEE-TTS-EEEEEGGGEEE----EEEGGGS-HHHHHHHHHHTTEETTEE-HHHHHHHHHHHHHHHH------SS--TT--------

Mean predicted aligned error: 12.39 Å

Solvent-accessible surface area (backbone atoms only — not comparable to full-atom values): 10902 Å² total; per-residue (Å²): 133,88,86,61,60,43,64,45,45,51,50,50,53,32,61,76,66,53,46,46,75,55,72,42,43,50,54,20,50,33,51,51,23,65,75,70,36,63,63,53,68,68,35,68,66,58,34,48,48,68,55,68,3,54,40,76,74,91,59,102,57,67,47,46,27,25,31,63,30,92,90,30,47,60,30,13,77,38,82,52,90,89,39,60,72,75,49,76,39,51,50,65,38,65,31,32,38,75,40,75,77,48,94,58,23,27,32,34,33,40,91,91,65,56,70,34,16,32,60,39,88,39,47,44,66,56,84,73,54,44,24,26,57,94,48,38,60,63,68,60,49,45,55,53,52,50,63,71,16,57,56,96,92,36,79,35,68,76,41,36,27,48,37,48,41,30,50,35,15,40,77,67,66,39,80,75,79,72,67,70,72,65,86,84,67,71,79,77,84,83,88,117

InterPro domains:
  IPR002196 Glycoside hydrolase, family 24 [PF00959] (6-46)
  IPR003646 SH3-like domain, bacterial-type [PF08239] (72-124)
  IPR003646 SH3-like domain, bacterial-type [PS51781] (62-127)
  IPR003646 SH3-like domain, bacterial-type [SM00287] (62-127)
  IPR023346 Lysozyme-like domain superfamily [SSF53955] (119-173)
  IPR023347 Lysozyme domain superfamily [G3DSA:1.10.530.40] (2-69)
  IPR036028 SH3-like domain superfamily [SSF50044] (94-127)
  IPR052354 Bacterial Cell Wall Dynamics Protein [PTHR34408] (64-136)